Protein AF-0000000082099525 (afdb_homodimer)

Organism: Oncorhynchus tshawytscha (NCBI:txid74940)

Foldseek 3Di:
DPPPPPPPPDDDDDPDDFKDKDWQQDDDDDDDDAQAKDKGKGADPDPVWDKWKWKWWADPPGDIDTADTQPGGDPPRDPQWDKDDDPPGRMIMTMRGRDDPVPDTDMIMMMITGHPVVVPPVVPD/DPPPPPPPPDDDDDPPPQKDKDWQFDPDDDDDDAQAKDKGKGADPDPVWDKWKWKWWADPPGDIDTADTQPGGDPPRDPQWDKDDDPPGRMIMTMRGRDDPVPDTDMIMMMITGRPVSVVPVPPD

Nearest PDB structures (foldseek):
  7nj4-assembly1_F  TM=8.219E-01  e=1.921E-05  Camelidae mixed library
  6tnp-assembly4_I  TM=8.232E-01  e=7.506E-05  Mus musculus
  5ius-assembly1_A  TM=8.046E-01  e=4.595E-05  Homo sapiens
  5feh-assembly2_D  TM=7.731E-01  e=1.897E-04  Homo sapiens
  5i17-assembly2_B  TM=7.556E-01  e=5.060E-04  Homo sapiens

Radius of gyration: 20.83 Å; Cα contacts (8 Å, |Δi|>4): 552; chains: 2; bounding box: 38×94×45 Å

Sequence (250 aa):
TMFLSTASFTALLLTLSGMEALVLTQEKSLSVNLGDNLKISCAVSDSSQTWTISWYRQKAGGGPSFLLADTTRAAGLPNRFTYSEPGSGYTEYLHINEITAEDEAVYVCALMQFNRLLRLENTTYTMFLSTASFTALLLTLSGMEALVLTQEKSLSVNLGDNLKISCAVSDSSQTWTISWYRQKAGGGPSFLLADTTRAAGLPNRFTYSEPGSGYTEYLHINEITAEDEAVYVCALMQFNRLLRLENTTY

Solvent-accessible surface area (backbone atoms only — not comparable to full-atom values): 13790 Å² total; per-residue (Å²): 132,84,78,76,73,76,74,73,55,57,31,51,32,34,14,66,74,24,63,44,40,41,54,46,42,69,43,62,66,45,76,39,50,59,59,37,71,44,78,46,68,34,66,50,88,67,72,87,44,48,60,32,58,36,33,32,34,28,3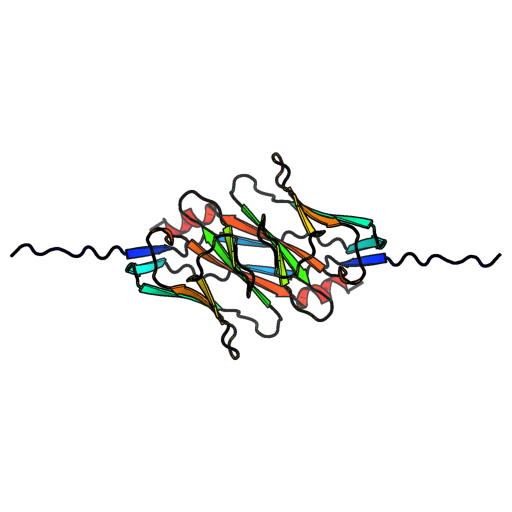8,88,97,52,46,39,39,77,44,38,38,85,92,24,56,28,82,86,61,60,84,48,55,45,70,47,64,58,89,90,51,52,40,37,34,44,35,38,47,56,34,46,75,87,66,36,24,27,55,38,34,33,37,32,27,59,39,66,75,48,54,59,65,75,58,66,113,133,82,77,76,73,76,74,72,57,58,30,52,31,35,15,72,66,27,59,44,40,40,53,47,44,67,58,55,68,43,78,39,48,59,58,36,71,45,78,45,70,35,66,52,88,66,72,89,44,49,61,32,59,36,33,32,35,26,38,88,97,52,42,39,38,75,44,38,40,84,91,25,57,30,82,84,60,59,82,49,53,47,70,48,64,56,89,89,52,50,37,37,33,43,35,38,47,55,34,46,75,86,66,37,25,28,52,38,34,34,37,33,29,58,39,65,73,53,53,59,65,73,59,65,114

Structure (mmCIF, N/CA/C/O backbone):
data_AF-0000000082099525-model_v1
#
loop_
_entity.id
_entity.type
_entity.pdbx_description
1 polymer 'Ig-like domain-containing protein'
#
loop_
_atom_site.group_PDB
_atom_site.id
_atom_site.type_symbol
_atom_site.label_atom_id
_atom_site.label_alt_id
_atom_site.label_comp_id
_atom_site.label_asym_id
_atom_site.label_entity_id
_atom_site.label_seq_id
_atom_site.pdbx_PDB_ins_code
_atom_site.Cartn_x
_atom_site.Cartn_y
_atom_site.Cartn_z
_atom_site.occupancy
_atom_site.B_iso_or_equiv
_atom_site.auth_seq_id
_atom_site.auth_comp_id
_atom_site.auth_asym_id
_atom_site.auth_atom_id
_atom_site.pdbx_PDB_model_num
ATOM 1 N N . THR A 1 1 ? 8.955 49.86 18.897 1 41.63 1 THR A N 1
ATOM 2 C CA . THR A 1 1 ? 9.136 48.446 19.209 1 41.63 1 THR A CA 1
ATOM 3 C C . THR A 1 1 ? 8.346 47.573 18.239 1 41.63 1 THR A C 1
ATOM 5 O O . THR A 1 1 ? 7.119 47.67 18.165 1 41.63 1 THR A O 1
ATOM 8 N N . MET A 1 2 ? 8.893 47.309 16.979 1 47.84 2 MET A N 1
ATOM 9 C CA . MET A 1 2 ? 8.283 46.55 15.891 1 47.84 2 MET A CA 1
ATOM 10 C C . MET A 1 2 ? 7.912 45.144 16.349 1 47.84 2 MET A C 1
ATOM 12 O O . MET A 1 2 ? 8.747 44.428 16.906 1 47.84 2 MET A O 1
ATOM 16 N N . PHE A 1 3 ? 6.786 44.819 16.89 1 48.48 3 PHE A N 1
ATOM 17 C CA . PHE A 1 3 ? 6.256 43.483 17.136 1 48.48 3 PHE A CA 1
ATOM 18 C C . PHE A 1 3 ? 6.437 42.595 15.91 1 48.48 3 PHE A C 1
ATOM 20 O O . PHE A 1 3 ? 5.799 42.815 14.878 1 48.48 3 PHE A O 1
ATOM 27 N N . LEU A 1 4 ? 7.649 42.078 15.602 1 48.76 4 LEU A N 1
ATOM 28 C CA . LEU A 1 4 ? 7.793 40.995 14.636 1 48.76 4 LEU A CA 1
ATOM 29 C C . LEU A 1 4 ? 6.817 39.863 14.938 1 48.76 4 LEU A C 1
ATOM 31 O O . LEU A 1 4 ? 6.94 39.188 15.962 1 48.76 4 LEU A O 1
ATOM 35 N N . SER A 1 5 ? 5.601 40.005 14.606 1 50.09 5 SER A N 1
ATOM 36 C CA . SER A 1 5 ? 4.653 38.896 14.592 1 50.09 5 SER A CA 1
ATOM 37 C C . SER A 1 5 ? 5.259 37.658 13.94 1 50.09 5 SER A C 1
ATOM 39 O O . SER A 1 5 ? 5.504 37.644 12.732 1 50.09 5 SER A O 1
ATOM 41 N N . THR A 1 6 ? 6.07 36.84 14.647 1 55.39 6 THR A N 1
ATOM 42 C CA . THR A 1 6 ? 6.546 35.549 14.164 1 55.39 6 THR A CA 1
ATOM 43 C C . THR A 1 6 ? 5.382 34.691 13.677 1 55.39 6 THR A C 1
ATOM 45 O O . THR A 1 6 ? 4.566 34.231 14.478 1 55.39 6 THR A O 1
ATOM 48 N N . ALA A 1 7 ? 4.78 35.048 12.525 1 57.25 7 ALA A N 1
ATOM 49 C CA . ALA A 1 7 ? 3.764 34.196 11.913 1 57.25 7 ALA A CA 1
ATOM 50 C C . ALA A 1 7 ? 4.188 32.73 11.944 1 57.25 7 ALA A C 1
ATOM 52 O O . ALA A 1 7 ? 5.211 32.361 11.364 1 57.25 7 ALA A O 1
ATOM 53 N N . SER A 1 8 ? 3.887 32.021 12.99 1 61.84 8 SER A N 1
ATOM 54 C CA . SER A 1 8 ? 4.107 30.579 13.032 1 61.84 8 SER A CA 1
ATOM 55 C C . SER A 1 8 ? 3.469 29.887 11.832 1 61.84 8 SER A C 1
ATOM 57 O O . SER A 1 8 ? 2.266 30.021 11.599 1 61.84 8 SER A O 1
ATOM 59 N N . PHE A 1 9 ? 4.217 29.664 10.772 1 65.33 9 PHE A N 1
ATOM 60 C CA . PHE A 1 9 ? 3.698 28.904 9.64 1 65.33 9 PHE A CA 1
ATOM 61 C C . PHE A 1 9 ? 3.259 27.512 10.079 1 65.33 9 PHE A C 1
ATOM 63 O O . PHE A 1 9 ? 4.021 26.79 10.725 1 65.33 9 PHE A O 1
ATOM 70 N N . THR A 1 10 ? 1.955 27.294 10.234 1 67.83 10 THR A N 1
ATOM 71 C CA . THR A 1 10 ? 1.385 25.997 10.578 1 67.83 10 THR A CA 1
ATOM 72 C C . THR A 1 10 ? 1.168 25.152 9.325 1 67.83 10 THR A C 1
ATOM 74 O O . THR A 1 10 ? 0.73 25.665 8.293 1 67.83 10 THR A O 1
ATOM 77 N N . ALA A 1 11 ? 1.859 24.077 9.201 1 67.51 11 ALA A N 1
ATOM 78 C CA . ALA A 1 11 ? 1.507 23.102 8.172 1 67.51 11 ALA A CA 1
ATOM 79 C C . ALA A 1 11 ? 0.233 22.348 8.543 1 67.51 11 ALA A C 1
ATOM 81 O O . ALA A 1 11 ? 0.073 21.912 9.685 1 67.51 11 ALA A O 1
ATOM 82 N N . LEU A 1 12 ? -0.771 22.489 7.684 1 58.8 12 LEU A N 1
ATOM 83 C CA . LEU A 1 12 ? -2.026 21.771 7.88 1 58.8 12 LEU A CA 1
ATOM 84 C C . LEU A 1 12 ? -1.934 20.354 7.325 1 58.8 12 LEU A C 1
ATOM 86 O O . LEU A 1 12 ? -1.598 20.162 6.154 1 58.8 12 LEU A O 1
ATOM 90 N N . LEU A 1 13 ? -1.722 19.425 8.074 1 56.6 13 LEU A N 1
ATOM 91 C CA . LEU A 1 13 ? -1.87 18.032 7.666 1 56.6 13 LEU A CA 1
ATOM 92 C C . LEU A 1 13 ? -3.315 17.57 7.826 1 56.6 13 LEU A C 1
ATOM 94 O O . LEU A 1 13 ? -3.897 17.702 8.905 1 56.6 13 LEU A O 1
ATOM 98 N N . LEU A 1 14 ? -4.053 17.686 6.633 1 53.9 14 LEU A N 1
ATOM 99 C CA . LEU A 1 14 ? -5.455 17.283 6.666 1 53.9 14 LEU A CA 1
ATOM 100 C C . LEU A 1 14 ? -5.588 15.769 6.539 1 53.9 14 LEU A C 1
ATOM 102 O O . LEU A 1 14 ? -4.794 15.127 5.846 1 53.9 14 LEU A O 1
ATOM 106 N N . THR A 1 15 ? -5.924 15.031 7.41 1 50.38 15 THR A N 1
ATOM 107 C CA . THR A 1 15 ? -6.32 13.648 7.167 1 50.38 15 THR A CA 1
ATOM 108 C C . THR A 1 15 ? -7.718 13.585 6.559 1 50.38 15 THR A C 1
ATOM 110 O O . THR A 1 15 ? -8.717 13.721 7.269 1 50.38 15 THR A O 1
ATOM 113 N N . LEU A 1 16 ? -8.174 14.413 5.609 1 48.56 16 LEU A N 1
ATOM 114 C CA . LEU A 1 16 ? -9.545 14.361 5.113 1 48.56 16 LEU A CA 1
ATOM 115 C C . LEU A 1 16 ? -9.885 12.967 4.597 1 48.56 16 LEU A C 1
ATOM 117 O O . LEU A 1 16 ? -9 12.232 4.155 1 48.56 16 LEU A O 1
ATOM 121 N N . SER A 1 17 ? -11.114 12.605 4.758 1 54.85 17 SER A N 1
ATOM 122 C CA . SER A 1 17 ? -12.176 11.605 4.711 1 54.85 17 SER A CA 1
ATOM 123 C C . SER A 1 17 ? -12.348 11.048 3.302 1 54.85 17 SER A C 1
ATOM 125 O O . SER A 1 17 ? -13.088 10.083 3.097 1 54.85 17 SER A O 1
ATOM 127 N N . GLY A 1 18 ? -11.242 11.41 2.394 1 61.37 18 GLY A N 1
ATOM 128 C CA . GLY A 1 18 ? -11.758 10.956 1.112 1 61.37 18 GLY A CA 1
ATOM 129 C C . GLY A 1 18 ? -10.942 9.831 0.505 1 61.37 18 GLY A C 1
ATOM 130 O O . GLY A 1 18 ? -11.236 9.37 -0.599 1 61.37 18 GLY A O 1
ATOM 131 N N . MET A 1 19 ? -9.938 9.369 1.208 1 65.87 19 MET A N 1
ATOM 132 C CA . MET A 1 19 ? -9.195 8.276 0.587 1 65.87 19 MET A CA 1
ATOM 133 C C . MET A 1 19 ? -9.781 6.925 0.982 1 65.87 19 MET A C 1
ATOM 135 O O . MET A 1 19 ? -10.229 6.746 2.116 1 65.87 19 MET A O 1
ATOM 139 N N . GLU A 1 20 ? -9.965 6.135 -0.027 1 72.52 20 GLU A N 1
ATOM 140 C CA . GLU A 1 20 ? -10.431 4.765 0.168 1 72.52 20 GLU A CA 1
ATOM 141 C C . GLU A 1 20 ? -9.427 3.757 -0.384 1 72.52 20 GLU A C 1
ATOM 143 O O . GLU A 1 20 ? -8.763 4.02 -1.388 1 72.52 20 GLU A O 1
ATOM 148 N N . ALA A 1 21 ? -9.197 2.813 0.424 1 71.84 21 ALA A N 1
ATOM 149 C CA . ALA A 1 21 ? -8.402 1.68 -0.043 1 71.84 21 ALA A CA 1
ATOM 150 C C . ALA A 1 21 ? -9.293 0.495 -0.402 1 71.84 21 ALA A C 1
ATOM 152 O O . ALA A 1 21 ? -10.181 0.122 0.368 1 71.84 21 ALA A O 1
ATOM 153 N N . LEU A 1 22 ? -9.196 0.047 -1.685 1 71.03 22 LEU A N 1
ATOM 154 C CA . LEU A 1 22 ? -9.947 -1.101 -2.181 1 71.03 22 LEU A CA 1
ATOM 155 C C . LEU A 1 22 ? -9.005 -2.21 -2.638 1 71.03 22 LEU A C 1
ATOM 157 O O . LEU A 1 22 ? -7.965 -1.937 -3.243 1 71.03 22 LEU A O 1
ATOM 161 N N . VAL A 1 23 ? -9.246 -3.335 -2.091 1 65.97 23 VAL A N 1
ATOM 162 C CA . VAL A 1 23 ? -8.53 -4.485 -2.632 1 65.97 23 VAL A CA 1
ATOM 163 C C . VAL A 1 23 ? -9.212 -4.962 -3.913 1 65.97 23 VAL A C 1
ATOM 165 O O . VAL A 1 23 ? -10.43 -5.151 -3.942 1 65.97 23 VAL A O 1
ATOM 168 N N . LEU A 1 24 ? -8.434 -4.984 -5.062 1 60.72 24 LEU A N 1
ATOM 169 C CA . LEU A 1 24 ? -9.058 -5.26 -6.351 1 60.72 24 LEU A CA 1
ATOM 170 C C . LEU A 1 24 ? -8.537 -6.568 -6.937 1 60.72 24 LEU A C 1
ATOM 172 O O . LEU A 1 24 ? -9.099 -7.088 -7.904 1 60.72 24 LEU A O 1
ATOM 176 N N . THR A 1 25 ? -7.779 -7.443 -6.096 1 59.16 25 THR A N 1
ATOM 177 C CA . THR A 1 25 ? -7.268 -8.602 -6.819 1 59.16 25 THR A CA 1
ATOM 178 C C . THR A 1 25 ? -8.383 -9.61 -7.082 1 59.16 25 THR A C 1
ATOM 180 O O . THR A 1 25 ? -9.26 -9.808 -6.238 1 59.16 25 THR A O 1
ATOM 183 N N . GLN A 1 26 ? -8.7 -9.694 -8.456 1 54.44 26 GLN A N 1
ATOM 184 C CA . GLN A 1 26 ? -9.658 -10.746 -8.781 1 54.44 26 GLN A CA 1
ATOM 185 C C . GLN A 1 26 ? -9.079 -12.127 -8.485 1 54.44 26 GLN A C 1
ATOM 187 O O . GLN A 1 26 ? -7.889 -12.367 -8.704 1 54.44 26 GLN A O 1
ATOM 192 N N . GLU A 1 27 ? -9.69 -12.869 -7.514 1 55.27 27 GLU A N 1
ATOM 193 C CA . GLU A 1 27 ? -9.349 -14.16 -6.922 1 55.27 27 GLU A CA 1
ATOM 194 C C . GLU A 1 27 ? -9.002 -15.185 -7.997 1 55.27 27 GLU A C 1
ATOM 196 O O . GLU A 1 27 ? -8.543 -16.287 -7.687 1 55.27 27 GLU A O 1
ATOM 201 N N . LYS A 1 28 ? -8.36 -15.245 -9.064 1 60.54 28 LYS A N 1
ATOM 202 C CA . LYS A 1 28 ? -8.214 -16.538 -9.725 1 60.54 28 LYS A CA 1
ATOM 203 C C . LYS A 1 28 ? -6.862 -17.17 -9.406 1 60.54 28 LYS A C 1
ATOM 205 O O . LYS A 1 28 ? -5.882 -16.462 -9.164 1 60.54 28 LYS A O 1
ATOM 210 N N . SER A 1 29 ? -6.907 -18.404 -8.775 1 65.65 29 SER A N 1
ATOM 211 C CA . SER A 1 29 ? -5.689 -19.202 -8.672 1 65.65 29 SER A CA 1
ATOM 212 C C . SER A 1 29 ? -5.077 -19.456 -10.046 1 65.65 29 SER A C 1
ATOM 214 O O . SER A 1 29 ? -5.797 -19.701 -11.016 1 65.65 29 SER A O 1
ATOM 216 N N . LEU A 1 30 ? -3.76 -19.074 -10.216 1 74.4 30 LEU A N 1
ATOM 217 C CA . LEU A 1 30 ? -3.042 -19.334 -11.459 1 74.4 30 LEU A CA 1
ATOM 218 C C . LEU A 1 30 ? -1.929 -20.353 -11.241 1 74.4 30 LEU A C 1
ATOM 220 O O . LEU A 1 30 ? -1.224 -20.302 -10.23 1 74.4 30 LEU A O 1
ATOM 224 N N . SER A 1 31 ? -1.937 -21.508 -11.969 1 77.97 31 SER A N 1
ATOM 225 C CA . SER A 1 31 ? -0.827 -22.455 -12.002 1 77.97 31 SER A CA 1
ATOM 226 C C . SER A 1 31 ? 0.104 -22.174 -13.177 1 77.97 31 SER A C 1
ATOM 228 O O . SER A 1 31 ? -0.339 -22.109 -14.326 1 77.97 31 SER A O 1
ATOM 230 N N . VAL A 1 32 ? 1.295 -21.892 -12.841 1 84.21 32 VAL A N 1
ATOM 231 C CA . VAL A 1 32 ? 2.265 -21.557 -13.878 1 84.21 32 VAL A CA 1
ATOM 232 C C . VAL A 1 32 ? 3.487 -22.464 -13.755 1 84.21 32 VAL A C 1
ATOM 234 O O . VAL A 1 32 ? 3.794 -22.958 -12.667 1 84.21 32 VAL A O 1
ATOM 237 N N . ASN A 1 33 ? 4.124 -22.745 -14.868 1 89.43 33 ASN A N 1
ATOM 238 C CA . ASN A 1 33 ? 5.358 -23.522 -14.852 1 89.43 33 ASN A CA 1
ATOM 239 C C . ASN A 1 33 ? 6.55 -22.674 -14.418 1 89.43 33 ASN A C 1
ATOM 241 O O . ASN A 1 33 ? 6.614 -21.482 -14.727 1 89.43 33 ASN A O 1
ATOM 245 N N . LEU A 1 34 ? 7.453 -23.377 -13.728 1 91.38 34 LEU A N 1
ATOM 246 C CA . LEU A 1 34 ? 8.69 -22.691 -13.372 1 91.38 34 LEU A CA 1
ATOM 247 C C . LEU A 1 34 ? 9.405 -22.179 -14.618 1 91.38 34 LEU A C 1
ATOM 249 O O . LEU A 1 34 ? 9.451 -22.868 -15.64 1 91.38 34 LEU A O 1
ATOM 253 N N . GLY A 1 35 ? 9.966 -20.975 -14.515 1 93.64 35 GLY A N 1
ATOM 254 C CA . GLY A 1 35 ? 10.675 -20.382 -15.638 1 93.64 35 GLY A CA 1
ATOM 255 C C . GLY A 1 35 ? 9.784 -19.532 -16.524 1 93.64 35 GLY A C 1
ATOM 256 O O . GLY A 1 35 ? 10.276 -18.747 -17.337 1 93.64 35 GLY A O 1
ATOM 257 N N . ASP A 1 36 ? 8.468 -19.667 -16.322 1 93.89 36 ASP A N 1
ATOM 258 C CA . ASP A 1 36 ? 7.527 -18.9 -17.133 1 93.89 36 ASP A CA 1
ATOM 259 C C . ASP A 1 36 ? 7.429 -17.457 -16.643 1 93.89 36 ASP A C 1
ATOM 261 O O . ASP A 1 36 ? 7.925 -17.127 -15.564 1 93.89 36 ASP A O 1
ATOM 265 N N . ASN A 1 37 ? 6.833 -16.631 -17.518 1 93.54 37 ASN A N 1
ATOM 266 C CA . ASN A 1 37 ? 6.474 -15.264 -17.155 1 93.54 37 ASN A CA 1
ATOM 267 C C . ASN A 1 37 ? 4.992 -15.146 -16.813 1 93.54 37 ASN A C 1
ATOM 269 O O . ASN A 1 37 ? 4.148 -15.764 -17.465 1 93.54 37 ASN A O 1
ATOM 273 N N . LEU A 1 38 ? 4.716 -14.443 -15.808 1 90.3 38 LEU A N 1
ATOM 274 C CA . LEU A 1 38 ? 3.348 -14.275 -15.332 1 90.3 38 LEU A CA 1
ATOM 275 C C . LEU A 1 38 ? 2.969 -12.798 -15.275 1 90.3 38 LEU A C 1
ATOM 277 O O . LEU A 1 38 ? 3.773 -11.963 -14.854 1 90.3 38 LEU A O 1
ATOM 281 N N . LYS A 1 39 ? 1.723 -12.547 -15.707 1 89.1 39 LYS A N 1
ATOM 282 C CA . LYS A 1 39 ? 1.141 -11.21 -15.639 1 89.1 39 LYS A CA 1
ATOM 283 C C . LYS A 1 39 ? -0.165 -11.22 -14.849 1 89.1 39 LYS A C 1
ATOM 285 O O . LYS A 1 39 ? -1.093 -11.959 -15.183 1 89.1 39 LYS A O 1
ATOM 290 N N . ILE A 1 40 ? -0.165 -10.443 -13.793 1 86.8 40 ILE A N 1
ATOM 291 C CA . ILE A 1 40 ? -1.372 -10.333 -12.981 1 86.8 40 ILE A CA 1
ATOM 292 C C . ILE A 1 40 ? -1.989 -8.947 -13.16 1 86.8 40 ILE A C 1
ATOM 294 O O . ILE A 1 40 ? -1.293 -7.934 -13.065 1 86.8 40 ILE A O 1
ATOM 298 N N . SER A 1 41 ? -3.262 -8.881 -13.384 1 84.72 41 SER A N 1
ATOM 299 C CA . SER A 1 41 ? -3.902 -7.603 -13.678 1 84.72 41 SER A CA 1
ATOM 300 C C . SER A 1 41 ? -4.664 -7.075 -12.467 1 84.72 41 SER A C 1
ATOM 302 O O . SER A 1 41 ? -5.137 -7.854 -11.636 1 84.72 41 SER A O 1
ATOM 304 N N . CYS A 1 42 ? -4.691 -5.82 -12.411 1 83.87 42 CYS A N 1
ATOM 305 C CA . CYS A 1 42 ? -5.501 -5.068 -11.459 1 83.87 42 CYS A CA 1
ATOM 306 C C . CYS A 1 42 ? -6.303 -3.981 -12.166 1 83.87 42 CYS A C 1
ATOM 308 O O . CYS A 1 42 ? -5.736 -3.001 -12.651 1 83.87 42 CYS A O 1
ATOM 310 N N . ALA A 1 43 ? -7.621 -4.12 -12.22 1 79.99 43 ALA A N 1
ATOM 311 C CA . ALA A 1 43 ? -8.464 -3.19 -12.966 1 79.99 43 ALA A CA 1
ATOM 312 C C . ALA A 1 43 ? -9.121 -2.176 -12.034 1 79.99 43 ALA A C 1
ATOM 314 O O . ALA A 1 43 ? -9.592 -2.533 -10.951 1 79.99 43 ALA A O 1
ATOM 315 N N . VAL A 1 44 ? -9.036 -0.931 -12.471 1 75.79 44 VAL A N 1
ATOM 316 C CA . VAL A 1 44 ? -9.674 0.158 -11.739 1 75.79 44 VAL A CA 1
ATOM 317 C C . VAL A 1 44 ? -10.994 0.528 -12.412 1 75.79 44 VAL A C 1
ATOM 319 O O . VAL A 1 44 ? -11.05 0.703 -13.631 1 75.79 44 VAL A O 1
ATOM 322 N N . SER A 1 45 ? -12.097 0.392 -11.706 1 68.03 45 SER A N 1
ATOM 323 C CA . SER A 1 45 ? -13.42 0.592 -12.288 1 68.03 45 SER A CA 1
ATOM 324 C C . SER A 1 45 ? -13.684 2.068 -12.567 1 68.03 45 SER A C 1
ATOM 326 O O . SER A 1 45 ? -14.448 2.408 -13.473 1 68.03 45 SER A O 1
ATOM 328 N N . ASP A 1 46 ? -13.294 2.964 -11.687 1 63.26 46 ASP A N 1
ATOM 329 C CA . ASP A 1 46 ? -13.596 4.379 -11.884 1 63.26 46 ASP A CA 1
ATOM 330 C C . ASP A 1 46 ? -12.343 5.159 -12.275 1 63.26 46 ASP A C 1
ATOM 332 O O . ASP A 1 46 ? -11.408 5.279 -11.482 1 63.26 46 ASP A O 1
ATOM 336 N N . SER A 1 47 ? -12.313 5.566 -13.511 1 60.97 47 SER A N 1
ATOM 337 C CA . SER A 1 47 ? -11.163 6.224 -14.122 1 60.97 47 SER A CA 1
ATOM 338 C C . SER A 1 47 ? -11.149 7.716 -13.808 1 60.97 47 SER A C 1
ATOM 340 O O . SER A 1 47 ? -10.202 8.422 -14.163 1 60.97 47 SER A O 1
ATOM 342 N N . SER A 1 48 ? -12.173 8.137 -13.301 1 63.99 48 SER A N 1
ATOM 343 C CA . SER A 1 48 ? -12.233 9.589 -13.163 1 63.99 48 SER A CA 1
ATOM 344 C C . SER A 1 48 ? -11.361 10.071 -12.009 1 63.99 48 SER A C 1
ATOM 346 O O . SER A 1 48 ? -11.109 11.27 -11.873 1 63.99 48 SER A O 1
ATOM 348 N N . GLN A 1 49 ? -10.859 9.091 -11.305 1 69.33 49 GLN A N 1
ATOM 349 C CA . GLN A 1 49 ? -10.116 9.514 -10.123 1 69.33 49 GLN A CA 1
ATOM 350 C C . GLN A 1 49 ? -8.643 9.132 -10.233 1 69.33 49 GLN A C 1
ATOM 352 O O . GLN A 1 49 ? -8.279 8.265 -11.03 1 69.33 49 GLN A O 1
ATOM 357 N N . THR A 1 50 ? -7.829 10.012 -9.695 1 78.33 50 THR A N 1
ATOM 358 C CA . THR A 1 50 ? -6.423 9.653 -9.548 1 78.33 50 THR A CA 1
ATOM 3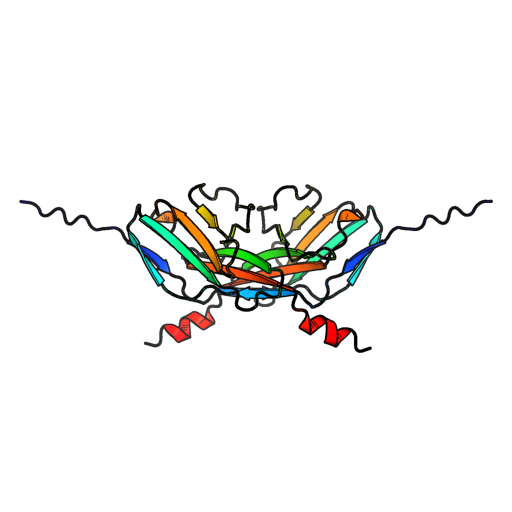59 C C . THR A 1 50 ? -6.254 8.539 -8.519 1 78.33 50 THR A C 1
ATOM 361 O O . THR A 1 50 ? -6.967 8.502 -7.514 1 78.33 50 THR A O 1
ATOM 364 N N . TRP A 1 51 ? -5.453 7.579 -8.93 1 81.17 51 TRP A N 1
ATOM 365 C CA . TRP A 1 51 ? -5.304 6.412 -8.066 1 81.17 51 TRP A CA 1
ATOM 366 C C . TRP A 1 51 ? -3.846 5.971 -7.995 1 81.17 51 TRP A C 1
ATOM 368 O O . TRP A 1 51 ? -3.027 6.375 -8.824 1 81.17 51 TRP A O 1
ATOM 378 N N . THR A 1 52 ? -3.57 5.26 -6.96 1 86.12 52 THR A N 1
ATOM 379 C CA . THR A 1 52 ? -2.316 4.533 -6.795 1 86.12 52 THR A CA 1
ATOM 380 C C . THR A 1 52 ? -2.581 3.069 -6.455 1 86.12 52 THR A C 1
ATOM 382 O O . THR A 1 52 ? -3.423 2.765 -5.607 1 86.12 52 THR A O 1
ATOM 385 N N . ILE A 1 53 ? -1.918 2.244 -7.195 1 88.93 53 ILE A N 1
ATOM 386 C CA . ILE A 1 53 ? -2.037 0.817 -6.918 1 88.93 53 ILE A CA 1
ATOM 387 C C . ILE A 1 53 ? -0.788 0.327 -6.188 1 88.93 53 ILE A C 1
ATOM 389 O O . ILE A 1 53 ? 0.333 0.686 -6.554 1 88.93 53 ILE A O 1
ATOM 393 N N . SER A 1 54 ? -0.967 -0.383 -5.133 1 91.77 54 SER A N 1
ATOM 394 C CA . SER A 1 54 ? 0.091 -1.1 -4.429 1 91.77 54 SER A CA 1
ATOM 395 C C . SER A 1 54 ? -0.141 -2.607 -4.471 1 91.77 54 SER A C 1
ATOM 397 O O . SER A 1 54 ? -1.273 -3.071 -4.317 1 91.77 54 SER A O 1
ATOM 399 N N . TRP A 1 55 ? 0.934 -3.301 -4.678 1 91.85 55 TRP A N 1
ATOM 400 C CA . TRP A 1 55 ? 0.872 -4.757 -4.75 1 91.85 55 TRP A CA 1
ATOM 401 C C . TRP A 1 55 ? 1.391 -5.389 -3.463 1 91.85 55 TRP A C 1
ATOM 403 O O . TRP A 1 55 ? 2.398 -4.944 -2.908 1 91.85 55 TRP A O 1
ATOM 413 N N . TYR A 1 56 ? 0.695 -6.439 -3.083 1 90.67 56 TYR A N 1
ATOM 414 C CA . TYR A 1 56 ? 1.037 -7.19 -1.881 1 90.67 56 TYR A CA 1
ATOM 415 C C . TYR A 1 56 ? 1.055 -8.689 -2.16 1 90.67 56 TYR A C 1
ATOM 417 O O . TYR A 1 56 ? 0.432 -9.156 -3.116 1 90.67 56 TYR A O 1
ATOM 425 N N . ARG A 1 57 ? 1.76 -9.366 -1.297 1 90.06 57 ARG A N 1
ATOM 426 C CA . ARG A 1 57 ? 1.731 -10.822 -1.386 1 90.06 57 ARG A CA 1
ATOM 427 C C . ARG A 1 57 ? 1.638 -11.454 -0 1 90.06 57 ARG A C 1
ATOM 429 O O . ARG A 1 57 ? 1.995 -10.826 0.999 1 90.06 57 ARG A O 1
ATOM 436 N N . GLN A 1 58 ? 1.137 -12.665 -0.01 1 86.63 58 GLN A N 1
ATOM 437 C CA . GLN A 1 58 ? 1.097 -13.47 1.207 1 86.63 58 GLN A CA 1
ATOM 438 C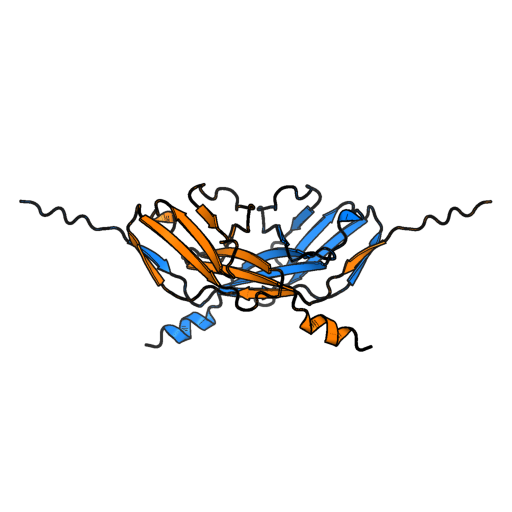 C . GLN A 1 58 ? 1.61 -14.883 0.948 1 86.63 58 GLN A C 1
ATOM 440 O O . GLN A 1 58 ? 1.02 -15.63 0.164 1 86.63 58 GLN A O 1
ATOM 445 N N . LYS A 1 59 ? 2.739 -15.113 1.5 1 87.08 59 LYS A N 1
ATOM 446 C CA . LYS A 1 59 ? 3.273 -16.471 1.435 1 87.08 59 LYS A CA 1
ATOM 447 C C . LYS A 1 59 ? 2.626 -17.367 2.487 1 87.08 59 LYS A C 1
ATOM 449 O O . LYS A 1 59 ? 2.135 -16.88 3.507 1 87.08 59 LYS A O 1
ATOM 454 N N . ALA A 1 60 ? 2.705 -18.659 2.194 1 81.62 60 ALA A N 1
ATOM 455 C CA . ALA A 1 60 ? 2.118 -19.629 3.115 1 81.62 60 ALA A CA 1
ATOM 456 C C . ALA A 1 60 ? 2.675 -19.453 4.525 1 81.62 60 ALA A C 1
ATOM 458 O O . ALA A 1 60 ? 3.891 -19.368 4.712 1 81.62 60 ALA A O 1
ATOM 459 N N . GLY A 1 61 ? 1.726 -19.325 5.453 1 77.8 61 GLY A N 1
ATOM 460 C CA . GLY A 1 61 ? 2.128 -19.241 6.848 1 77.8 61 GLY A CA 1
ATOM 461 C C . GLY A 1 61 ? 2.49 -17.833 7.281 1 77.8 61 GLY A C 1
ATOM 462 O O . GLY A 1 61 ? 2.782 -17.595 8.454 1 77.8 61 GLY A O 1
ATOM 463 N N . GLY A 1 62 ? 2.535 -16.932 6.298 1 81.51 62 GLY A N 1
ATOM 464 C CA . GLY A 1 62 ? 2.912 -15.568 6.63 1 81.51 62 GLY A CA 1
ATOM 465 C C . GLY A 1 62 ? 1.784 -14.572 6.431 1 81.51 62 GLY A C 1
ATOM 466 O O . GLY A 1 62 ? 0.705 -14.935 5.959 1 81.51 62 GLY A O 1
ATOM 467 N N . GLY A 1 63 ? 2.028 -13.357 6.905 1 83.08 63 GLY A N 1
ATOM 468 C CA . GLY A 1 63 ? 1.083 -12.277 6.667 1 83.08 63 GLY A CA 1
ATOM 469 C C . GLY A 1 63 ? 1.326 -11.548 5.36 1 83.08 63 GLY A C 1
ATOM 470 O O . GLY A 1 63 ? 2.296 -11.833 4.654 1 83.08 63 GLY A O 1
ATOM 471 N N . PRO A 1 64 ? 0.419 -10.702 5.069 1 88.01 64 PRO A N 1
ATOM 472 C CA . PRO A 1 64 ? 0.613 -9.896 3.862 1 88.01 64 PRO A CA 1
ATOM 473 C C . PRO A 1 64 ? 1.852 -9.007 3.938 1 88.01 64 PRO A C 1
ATOM 475 O O . PRO A 1 64 ? 2.193 -8.507 5.013 1 88.01 64 PRO A O 1
ATOM 478 N N . SER A 1 65 ? 2.528 -8.856 2.81 1 91.64 65 SER A N 1
ATOM 479 C CA . SER A 1 65 ? 3.694 -7.982 2.727 1 91.64 65 SER A CA 1
ATO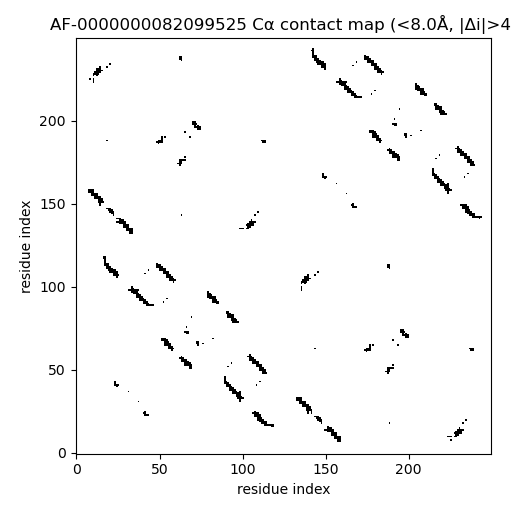M 480 C C . SER A 1 65 ? 3.644 -7.112 1.475 1 91.64 65 SER A C 1
ATOM 482 O O . SER A 1 65 ? 3.152 -7.545 0.431 1 91.64 65 SER A O 1
ATOM 484 N N . PHE A 1 66 ? 4.174 -5.923 1.644 1 92.69 66 PHE A N 1
ATOM 485 C CA . PHE A 1 66 ? 4.272 -4.99 0.529 1 92.69 66 PHE A CA 1
ATOM 486 C C . PHE A 1 66 ? 5.278 -5.484 -0.504 1 92.69 66 PHE A C 1
ATOM 488 O O . PHE A 1 66 ? 6.354 -5.968 -0.148 1 92.69 66 PHE A O 1
ATOM 495 N N . LEU A 1 67 ? 4.923 -5.361 -1.782 1 94.61 67 LEU A N 1
ATOM 496 C CA . LEU A 1 67 ? 5.8 -5.766 -2.875 1 94.61 67 LEU A CA 1
ATOM 497 C C . LEU A 1 67 ? 6.285 -4.552 -3.661 1 94.61 67 LEU A C 1
ATOM 499 O O . LEU A 1 67 ? 7.483 -4.262 -3.686 1 94.61 67 LEU A O 1
ATOM 503 N N . LEU A 1 68 ? 5.424 -3.831 -4.267 1 95.23 68 LEU A N 1
ATOM 504 C CA . LEU A 1 68 ? 5.825 -2.651 -5.026 1 95.23 68 LEU A CA 1
ATOM 505 C C . LEU A 1 68 ? 4.628 -1.744 -5.292 1 95.23 68 LEU A C 1
ATOM 507 O O . LEU A 1 68 ? 3.482 -2.198 -5.266 1 95.23 68 LEU A O 1
ATOM 511 N N . ALA A 1 69 ? 4.853 -0.483 -5.393 1 92.45 69 ALA A N 1
ATOM 512 C CA . ALA A 1 69 ? 3.963 0.581 -5.851 1 92.45 69 ALA A CA 1
ATOM 513 C C . ALA A 1 69 ? 4.685 1.528 -6.804 1 92.45 69 ALA A C 1
ATOM 515 O O . ALA A 1 69 ? 5.605 2.244 -6.399 1 92.45 69 ALA A O 1
ATOM 516 N N . ASP A 1 70 ? 4.255 1.472 -8.097 1 87.54 70 ASP A N 1
ATOM 517 C CA . ASP A 1 70 ? 4.964 2.234 -9.121 1 87.54 70 ASP A CA 1
ATOM 518 C C . ASP A 1 70 ? 6.459 1.922 -9.101 1 87.54 70 ASP A C 1
ATOM 520 O O . ASP A 1 70 ? 6.859 0.766 -9.255 1 87.54 70 ASP A O 1
ATOM 524 N N . THR A 1 71 ? 7.306 2.927 -8.866 1 86.99 71 THR A N 1
ATOM 525 C CA . THR A 1 71 ? 8.749 2.722 -8.924 1 86.99 71 THR A CA 1
ATOM 526 C C . THR A 1 71 ? 9.296 2.341 -7.551 1 86.99 71 THR A C 1
ATOM 528 O O . THR A 1 71 ? 10.489 2.06 -7.409 1 86.99 71 THR A O 1
ATOM 531 N N . THR A 1 72 ? 8.504 2.281 -6.592 1 93.11 72 THR A N 1
ATOM 532 C CA . THR A 1 72 ? 8.941 1.887 -5.257 1 93.11 72 THR A CA 1
ATOM 533 C C . THR A 1 72 ? 8.849 0.373 -5.082 1 93.11 72 THR A C 1
ATOM 535 O O . THR A 1 72 ? 7.779 -0.213 -5.257 1 93.11 72 THR A O 1
ATOM 538 N N . ARG A 1 73 ? 9.989 -0.212 -4.622 1 94.76 73 ARG A N 1
ATOM 539 C CA . ARG A 1 73 ? 10.049 -1.664 -4.49 1 94.76 73 ARG A CA 1
ATOM 540 C C . ARG A 1 73 ? 10.478 -2.069 -3.084 1 94.76 73 ARG A C 1
ATOM 542 O O . ARG A 1 73 ? 11.318 -1.407 -2.47 1 94.76 73 ARG A O 1
ATOM 549 N N . ALA A 1 74 ? 9.855 -3.173 -2.631 1 94.64 74 ALA A N 1
ATOM 550 C CA . ALA A 1 74 ? 10.287 -3.719 -1.348 1 94.64 74 ALA A CA 1
ATOM 551 C C . ALA A 1 74 ? 11.768 -4.084 -1.377 1 94.64 74 ALA A C 1
ATOM 553 O O . ALA A 1 74 ? 12.294 -4.484 -2.419 1 94.64 74 ALA A O 1
ATOM 554 N N . ALA A 1 75 ? 12.381 -3.943 -0.22 1 89.3 75 ALA A N 1
ATOM 555 C CA . ALA A 1 75 ? 13.789 -4.316 -0.119 1 89.3 75 ALA A CA 1
ATOM 556 C C . ALA A 1 75 ? 13.995 -5.784 -0.479 1 89.3 75 ALA A C 1
ATOM 558 O O . ALA A 1 75 ? 13.269 -6.656 0.004 1 89.3 75 ALA A O 1
ATOM 559 N N . GLY A 1 76 ? 14.947 -6.02 -1.42 1 92.07 76 GLY A N 1
ATOM 560 C CA . GLY A 1 76 ? 15.313 -7.387 -1.754 1 92.07 76 GLY A CA 1
ATOM 561 C C . GLY A 1 76 ? 14.43 -7.995 -2.828 1 92.07 76 GLY A C 1
ATOM 562 O O . GLY A 1 76 ? 14.628 -9.146 -3.223 1 92.07 76 GLY A O 1
ATOM 563 N N . LEU A 1 77 ? 13.345 -7.299 -3.246 1 95.5 77 LEU A N 1
ATOM 564 C CA . LEU A 1 77 ? 12.513 -7.819 -4.326 1 95.5 77 LEU A CA 1
ATOM 565 C C . LEU A 1 77 ? 13.33 -8.008 -5.599 1 95.5 77 LEU A C 1
ATOM 567 O O . LEU A 1 77 ? 13.921 -7.054 -6.11 1 95.5 77 LEU A O 1
ATOM 571 N N . PRO A 1 78 ? 13.368 -9.187 -6.073 1 96.89 78 PRO A N 1
ATOM 572 C CA . PRO A 1 78 ? 14.154 -9.421 -7.287 1 96.89 78 PRO A CA 1
ATOM 573 C C . PRO A 1 78 ? 13.739 -8.513 -8.442 1 96.89 78 PRO A C 1
ATOM 575 O O . PRO A 1 78 ? 12.571 -8.129 -8.542 1 96.89 78 PRO A O 1
ATOM 578 N N . ASN A 1 79 ? 14.659 -8.207 -9.422 1 96.69 79 ASN A N 1
ATOM 579 C CA . ASN A 1 79 ? 14.425 -7.297 -10.539 1 96.69 79 ASN A CA 1
ATOM 580 C C . ASN A 1 79 ? 13.42 -7.875 -11.531 1 96.69 79 ASN A C 1
ATOM 582 O O . ASN A 1 79 ? 12.866 -7.145 -12.356 1 96.69 79 ASN A O 1
ATOM 586 N N . ARG A 1 80 ? 13.169 -9.146 -11.441 1 97.07 80 ARG A N 1
ATOM 587 C CA . ARG A 1 80 ? 12.244 -9.783 -12.373 1 97.07 80 ARG A CA 1
ATO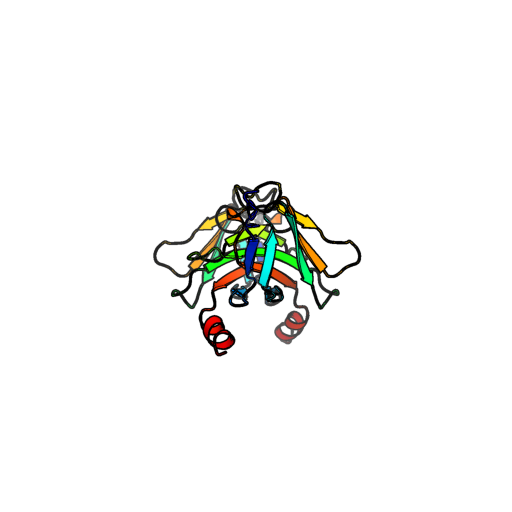M 588 C C . ARG A 1 80 ? 10.803 -9.389 -12.069 1 97.07 80 ARG A C 1
ATOM 590 O O . ARG A 1 80 ? 9.901 -9.65 -12.868 1 97.07 80 ARG A O 1
ATOM 597 N N . PHE A 1 81 ? 10.662 -8.821 -10.864 1 96.66 81 PHE A N 1
ATOM 598 C CA . PHE A 1 81 ? 9.364 -8.23 -10.56 1 96.66 81 PHE A CA 1
ATOM 599 C C . PHE A 1 81 ? 9.279 -6.805 -11.093 1 96.66 81 PHE A C 1
ATOM 601 O O . PHE A 1 81 ? 10.109 -5.959 -10.752 1 96.66 81 PHE A O 1
ATOM 608 N N . THR A 1 82 ? 8.284 -6.56 -11.976 1 95.51 82 THR A N 1
ATOM 609 C CA . THR A 1 82 ? 8.062 -5.231 -12.533 1 95.51 82 THR A CA 1
ATOM 610 C C . THR A 1 82 ? 6.569 -4.928 -12.631 1 95.51 82 THR A C 1
ATOM 612 O O . THR A 1 82 ? 5.736 -5.798 -12.372 1 95.51 82 THR A O 1
ATOM 615 N N . TYR A 1 83 ? 6.256 -3.661 -12.778 1 92.91 83 TYR A N 1
ATOM 616 C CA . TYR A 1 83 ? 4.868 -3.277 -13.005 1 92.91 83 TYR A CA 1
ATOM 617 C C . TYR A 1 83 ? 4.721 -2.511 -14.315 1 92.91 83 TYR A C 1
ATOM 619 O O . TYR A 1 83 ? 5.698 -1.972 -14.839 1 92.91 83 TYR A O 1
ATOM 627 N N . SER A 1 84 ? 3.572 -2.584 -14.874 1 90.94 84 SER A N 1
ATOM 628 C CA . SER A 1 84 ? 3.263 -1.762 -16.04 1 90.94 84 SER A CA 1
ATOM 629 C C . SER A 1 84 ? 1.848 -1.199 -15.96 1 90.94 84 SER A C 1
ATOM 631 O O . SER A 1 84 ? 0.96 -1.819 -15.372 1 90.94 84 SER A O 1
ATOM 633 N N . GLU A 1 85 ? 1.754 0.033 -16.338 1 83.5 85 GLU A N 1
ATOM 634 C CA . GLU A 1 85 ? 0.467 0.71 -16.469 1 83.5 85 GLU A CA 1
ATOM 635 C C . GLU A 1 85 ? 0.231 1.175 -17.903 1 83.5 85 GLU A C 1
ATOM 637 O O . GLU A 1 85 ? 0.875 2.117 -18.369 1 83.5 85 GLU A O 1
ATOM 642 N N . PRO A 1 86 ? -0.478 0.408 -18.664 1 71.45 86 PRO A N 1
ATOM 643 C CA . PRO A 1 86 ? -0.724 0.873 -20.031 1 71.45 86 PRO A CA 1
ATOM 644 C C . PRO A 1 86 ? -1.453 2.213 -20.076 1 71.45 86 PRO A C 1
ATOM 646 O O . PRO A 1 86 ? -2.206 2.542 -19.155 1 71.45 86 PRO A O 1
ATOM 649 N N . GLY A 1 87 ? -0.886 3.336 -20.638 1 62.82 87 GLY A N 1
ATOM 650 C CA . GLY A 1 87 ? -1.348 4.709 -20.761 1 62.82 87 GLY A CA 1
ATOM 651 C C . GLY A 1 87 ? -2.854 4.821 -20.91 1 62.82 87 GLY A C 1
ATOM 652 O O . GLY A 1 87 ? -3.46 5.783 -20.436 1 62.82 87 GLY A O 1
ATOM 653 N N . SER A 1 88 ? -3.539 4.087 -21.581 1 57.76 88 SER A N 1
ATOM 654 C CA . SER A 1 88 ? -4.946 4.273 -21.921 1 57.76 88 SER A CA 1
ATOM 655 C C . SER A 1 88 ? -5.84 3.347 -21.104 1 57.76 88 SER A C 1
ATOM 657 O O . SER A 1 88 ? -7.059 3.522 -21.071 1 57.76 88 SER A O 1
ATOM 659 N N . GLY A 1 89 ? -5.292 2.722 -20.148 1 62.66 89 GLY A N 1
ATOM 660 C CA . GLY A 1 89 ? -6.155 1.751 -19.493 1 62.66 89 GLY A CA 1
ATOM 661 C C . GLY A 1 89 ? -6.176 1.896 -17.983 1 62.66 89 GLY A C 1
ATOM 662 O O . GLY A 1 89 ? -5.388 2.654 -17.415 1 62.66 89 GLY A O 1
ATOM 663 N N . TYR A 1 90 ? -7.346 1.482 -17.399 1 75.35 90 TYR A N 1
ATOM 664 C CA . TYR A 1 90 ? -7.6 1.485 -15.963 1 75.35 90 TYR A CA 1
ATOM 665 C C . TYR A 1 90 ? -7.155 0.173 -15.328 1 75.35 90 TYR A C 1
ATOM 667 O O . TYR A 1 90 ? -7.854 -0.379 -14.474 1 75.35 90 TYR A O 1
ATOM 675 N N . THR A 1 91 ? -6.085 -0.378 -16.075 1 81.75 91 THR A N 1
ATOM 676 C CA . THR A 1 91 ? -5.574 -1.639 -15.549 1 81.75 91 THR A CA 1
ATOM 677 C C . THR A 1 91 ? -4.069 -1.557 -15.312 1 81.75 91 THR A C 1
ATOM 679 O O . THR A 1 91 ? -3.335 -1.002 -16.133 1 81.75 91 THR A O 1
ATOM 682 N N . GLU A 1 92 ? -3.605 -1.918 -14.215 1 86.7 92 GLU A N 1
ATOM 683 C CA . GLU A 1 92 ? -2.183 -2.089 -13.928 1 86.7 92 GLU A CA 1
ATOM 684 C C . GLU A 1 92 ? -1.811 -3.567 -13.843 1 86.7 92 GLU A C 1
ATOM 686 O O . GLU A 1 92 ? -2.635 -4.398 -13.455 1 86.7 92 GLU A O 1
ATOM 691 N N . TYR A 1 93 ? -0.566 -3.854 -14.257 1 89.24 93 TYR A N 1
ATOM 692 C CA . TYR A 1 93 ? -0.125 -5.245 -14.256 1 89.24 93 TYR A CA 1
ATOM 693 C C . TYR A 1 93 ? 1.092 -5.43 -13.358 1 89.24 93 TYR A C 1
ATOM 695 O O . TYR A 1 93 ? 1.995 -4.591 -13.345 1 89.24 93 TYR A O 1
ATOM 703 N N . LEU A 1 94 ? 1.096 -6.496 -12.686 1 92.46 94 LEU A N 1
ATOM 704 C CA . LEU A 1 94 ? 2.293 -7.023 -12.04 1 92.46 94 LEU A CA 1
ATOM 705 C C . LEU A 1 94 ? 2.934 -8.116 -12.89 1 92.46 94 LEU A C 1
ATOM 707 O O . LEU A 1 94 ? 2.271 -9.086 -13.262 1 92.46 94 LEU A O 1
ATOM 711 N N . HIS A 1 95 ? 4.225 -7.899 -13.246 1 94.04 95 HIS A N 1
ATOM 712 C CA . HIS A 1 95 ? 4.983 -8.888 -14.004 1 94.04 95 HIS A CA 1
ATOM 713 C C . HIS A 1 95 ? 5.939 -9.66 -13.102 1 94.04 95 HIS A C 1
ATOM 715 O O . HIS A 1 95 ? 6.708 -9.06 -12.347 1 94.04 95 HIS A O 1
ATOM 721 N N . ILE A 1 96 ? 5.839 -10.933 -13.142 1 94.23 96 ILE A N 1
ATOM 722 C CA . ILE A 1 96 ? 6.824 -11.823 -12.538 1 94.23 96 ILE A CA 1
ATOM 723 C C . ILE A 1 96 ? 7.497 -12.661 -13.622 1 94.23 96 ILE A C 1
ATOM 725 O O . ILE A 1 96 ? 6.911 -13.622 -14.126 1 94.23 96 ILE A O 1
ATOM 729 N N . ASN A 1 97 ? 8.7 -12.257 -13.915 1 96.6 97 ASN A N 1
ATOM 730 C CA . ASN A 1 97 ? 9.413 -12.94 -14.989 1 96.6 97 ASN A CA 1
ATOM 731 C C . ASN A 1 97 ? 10.264 -14.089 -14.456 1 96.6 97 ASN A C 1
ATOM 733 O O . ASN A 1 97 ? 10.851 -13.984 -13.378 1 96.6 97 ASN A O 1
ATOM 737 N N . GLU A 1 98 ? 10.35 -15.251 -15.187 1 95.71 98 GLU A N 1
ATOM 738 C CA . GLU A 1 98 ? 11.137 -16.417 -14.798 1 95.71 98 GLU A CA 1
ATOM 739 C C . GLU A 1 98 ? 10.755 -16.901 -13.402 1 95.71 98 GLU A C 1
ATOM 741 O O . GLU A 1 98 ? 11.615 -17.039 -12.53 1 95.71 98 GLU A O 1
ATOM 746 N N . ILE A 1 99 ? 9.544 -17.296 -13.312 1 93.03 99 ILE A N 1
ATOM 747 C CA . ILE A 1 99 ? 8.941 -17.675 -12.038 1 93.03 99 ILE A CA 1
ATOM 748 C C . ILE A 1 99 ? 9.745 -18.808 -11.404 1 93.03 99 ILE A C 1
ATOM 750 O O . ILE A 1 99 ? 10.171 -19.737 -12.094 1 93.03 99 ILE A O 1
ATOM 754 N N . THR A 1 100 ? 9.93 -18.707 -10.062 1 93.39 100 THR A N 1
ATOM 755 C CA . THR A 1 100 ? 10.559 -19.759 -9.27 1 93.39 100 THR A CA 1
ATOM 756 C C . THR A 1 100 ? 9.604 -20.272 -8.196 1 93.39 100 THR A C 1
ATOM 758 O O . THR A 1 100 ? 8.535 -19.695 -7.982 1 93.39 100 THR A O 1
ATOM 761 N N . ALA A 1 101 ? 9.983 -21.328 -7.51 1 90.42 101 ALA A N 1
ATOM 762 C CA . ALA A 1 101 ? 9.161 -21.896 -6.444 1 90.42 101 ALA A CA 1
ATOM 763 C C . ALA A 1 101 ? 8.972 -20.896 -5.306 1 90.42 101 ALA A C 1
ATOM 765 O O . ALA A 1 101 ? 7.944 -20.909 -4.625 1 90.42 101 ALA A O 1
ATOM 766 N N . GLU A 1 102 ? 9.962 -20.016 -5.149 1 91.48 102 GLU A N 1
ATOM 767 C CA . GLU A 1 102 ? 9.93 -19.044 -4.06 1 91.48 102 GLU A CA 1
ATOM 768 C C . GLU A 1 102 ? 8.859 -17.984 -4.297 1 91.48 102 GLU A C 1
ATOM 770 O O . GLU A 1 102 ? 8.496 -17.245 -3.38 1 91.48 102 GLU A O 1
ATOM 775 N N . ASP A 1 103 ? 8.307 -17.958 -5.555 1 92.24 103 ASP A N 1
ATOM 776 C CA . ASP A 1 103 ? 7.348 -16.916 -5.907 1 92.24 103 ASP A CA 1
ATOM 777 C C . ASP A 1 103 ? 5.92 -17.353 -5.587 1 92.24 103 ASP A C 1
ATOM 779 O O . ASP A 1 103 ? 4.971 -16.596 -5.802 1 92.24 103 ASP A O 1
ATOM 783 N N . GLU A 1 104 ? 5.777 -18.614 -5.102 1 88.09 104 GLU A N 1
ATOM 784 C CA . GLU A 1 104 ? 4.447 -19.077 -4.717 1 88.09 104 GLU A CA 1
ATOM 785 C C . GLU A 1 104 ? 3.873 -18.228 -3.586 1 88.09 104 GLU A C 1
ATOM 787 O O . GLU A 1 104 ? 4.481 -18.112 -2.52 1 88.09 104 GLU A O 1
ATOM 792 N N . ALA A 1 105 ? 2.735 -17.603 -3.824 1 87.7 105 ALA A N 1
ATOM 793 C CA . ALA A 1 105 ? 2.055 -16.724 -2.876 1 87.7 105 ALA A CA 1
ATOM 794 C C . ALA A 1 105 ? 0.688 -16.3 -3.405 1 87.7 105 ALA A C 1
ATOM 796 O O . ALA A 1 105 ? 0.333 -16.608 -4.545 1 87.7 105 ALA A O 1
ATOM 797 N N . VAL A 1 106 ? -0.07 -15.716 -2.544 1 85.35 106 VAL A N 1
ATOM 798 C CA . VAL A 1 106 ? -1.257 -14.974 -2.957 1 85.35 106 VAL A CA 1
ATOM 799 C C . VAL A 1 106 ? -0.888 -13.518 -3.229 1 85.35 106 VAL A C 1
ATOM 801 O O . VAL A 1 106 ? -0.315 -12.845 -2.369 1 85.35 106 VAL A O 1
ATOM 804 N N . TYR A 1 107 ? -1.178 -13.074 -4.452 1 87.37 107 TYR A N 1
ATOM 805 C CA . TYR A 1 107 ? -0.892 -11.697 -4.836 1 87.37 107 TYR A CA 1
ATOM 806 C C . TYR A 1 107 ? -2.174 -10.88 -4.936 1 87.37 107 TYR A C 1
ATOM 808 O O . TYR A 1 107 ? -3.183 -11.358 -5.461 1 87.37 107 TYR A O 1
ATOM 816 N N . VAL A 1 108 ? -2.094 -9.647 -4.401 1 85.58 108 VAL A N 1
ATOM 817 C CA . VAL A 1 108 ? -3.264 -8.776 -4.447 1 85.58 108 VAL A CA 1
ATOM 818 C C . VAL A 1 108 ? -2.825 -7.333 -4.686 1 85.58 108 VAL A C 1
ATOM 820 O O . VAL A 1 108 ? -1.684 -6.969 -4.395 1 85.58 108 VAL A O 1
ATOM 823 N N . CYS A 1 109 ? -3.691 -6.605 -5.309 1 87.73 109 CYS A N 1
ATOM 824 C CA . CYS A 1 109 ? -3.433 -5.177 -5.451 1 87.73 109 CYS A CA 1
ATOM 825 C C . CYS A 1 109 ? -4.422 -4.36 -4.628 1 87.73 109 CYS A C 1
ATOM 827 O O . CYS A 1 109 ? -5.559 -4.785 -4.416 1 87.73 109 CYS A O 1
ATOM 829 N N . ALA A 1 110 ? -3.977 -3.365 -4.074 1 85.56 110 ALA A N 1
ATOM 830 C CA . ALA A 1 110 ? -4.794 -2.392 -3.353 1 85.56 110 ALA A CA 1
ATOM 831 C C . ALA A 1 110 ? -4.807 -1.046 -4.073 1 85.56 110 ALA A C 1
ATOM 833 O O . ALA A 1 110 ? -3.756 -0.532 -4.46 1 85.56 110 ALA A O 1
ATOM 834 N N . LEU A 1 111 ? -6.007 -0.566 -4.198 1 84.85 111 LEU A N 1
ATOM 835 C CA . LEU A 1 111 ? -6.215 0.71 -4.875 1 84.85 111 LEU A CA 1
ATOM 836 C C . LEU A 1 111 ? -6.466 1.825 -3.866 1 84.85 111 LEU A C 1
ATOM 838 O O . LEU A 1 111 ? -7.36 1.716 -3.023 1 84.85 111 LEU A O 1
ATOM 842 N N . MET A 1 112 ? -5.595 2.75 -3.918 1 85.39 112 MET A N 1
ATOM 843 C CA . MET A 1 112 ? -5.818 3.974 -3.155 1 85.39 112 MET A CA 1
ATOM 844 C C . MET A 1 112 ? -6.328 5.093 -4.057 1 85.39 112 MET A C 1
ATOM 846 O O . MET A 1 112 ? -5.704 5.411 -5.071 1 85.39 112 MET A O 1
ATOM 850 N N . GLN A 1 113 ? -7.517 5.554 -3.725 1 80.69 113 GLN A N 1
ATOM 851 C CA . GLN A 1 113 ? -8.094 6.599 -4.564 1 80.69 113 GLN A CA 1
ATOM 852 C C . GLN A 1 113 ? -8.788 7.663 -3.718 1 80.69 113 GLN A C 1
ATOM 854 O O . GLN A 1 113 ? -9.084 7.434 -2.544 1 80.69 113 GLN A O 1
ATOM 859 N N . PHE A 1 114 ? -8.856 8.89 -4.397 1 71.28 114 PHE A N 1
ATOM 860 C CA . PHE A 1 114 ? -9.631 9.959 -3.778 1 71.28 114 PHE A CA 1
ATOM 861 C C . PHE A 1 114 ? -11.122 9.758 -4.022 1 71.28 114 PHE A C 1
ATOM 863 O O . PHE A 1 114 ? -11.544 9.513 -5.154 1 71.28 114 PHE A O 1
ATOM 870 N N . ASN A 1 115 ? -11.845 9.426 -2.907 1 61.95 115 ASN A N 1
ATOM 871 C CA . ASN A 1 115 ? -13.292 9.422 -3.094 1 61.95 115 ASN A CA 1
ATOM 872 C C . ASN A 1 115 ? -13.876 10.827 -2.982 1 61.95 115 ASN A C 1
ATOM 874 O O . ASN A 1 115 ? -13.861 11.426 -1.905 1 61.95 115 ASN A O 1
ATOM 878 N N . ARG A 1 116 ? -14.134 11.464 -4.122 1 54.66 116 ARG A N 1
ATOM 879 C CA . ARG A 1 116 ? -14.754 12.785 -4.166 1 54.66 116 ARG A CA 1
ATOM 880 C C . ARG A 1 116 ? -16.076 12.795 -3.405 1 54.66 116 ARG A C 1
ATOM 882 O O . ARG A 1 116 ? -16.461 13.816 -2.832 1 54.66 116 ARG A O 1
ATOM 889 N N . LEU A 1 117 ? -16.783 11.733 -3.54 1 49.44 117 LEU A N 1
ATOM 890 C CA . LEU A 1 117 ? -18.122 11.778 -2.964 1 49.44 117 LEU A CA 1
ATOM 891 C C . LEU A 1 117 ? -18.059 12.025 -1.46 1 49.44 117 LEU A C 1
ATOM 893 O O . LEU A 1 117 ? -19.007 12.552 -0.873 1 49.44 117 LEU A O 1
ATOM 897 N N . LEU A 1 118 ? -17.06 11.729 -0.866 1 45.08 118 LEU A N 1
ATOM 898 C CA . LEU A 1 118 ? -17.076 11.969 0.573 1 45.08 118 LEU A CA 1
ATOM 899 C C . LEU A 1 118 ? -16.789 13.434 0.883 1 45.08 118 LEU A C 1
ATOM 901 O O . LEU A 1 118 ? -17.039 13.898 1.998 1 45.08 118 LEU A O 1
ATOM 905 N N . ARG A 1 119 ? -16.176 14.253 -0.028 1 43.73 119 ARG A N 1
ATOM 906 C CA . ARG A 1 119 ? -16.066 15.69 0.201 1 43.73 119 ARG A CA 1
ATOM 907 C C . ARG A 1 119 ? -17.425 16.297 0.533 1 43.73 119 ARG A C 1
ATOM 909 O O . ARG A 1 119 ? -17.524 17.177 1.391 1 43.73 119 ARG A O 1
ATOM 916 N N . LEU A 1 120 ? -18.425 15.926 -0.277 1 38.89 120 LEU A N 1
ATOM 917 C CA . LEU A 1 120 ? -19.68 16.653 -0.122 1 38.89 120 LEU A CA 1
ATOM 918 C C . LEU A 1 120 ? -20.279 16.414 1.26 1 38.89 120 LEU A C 1
ATOM 920 O O . LEU A 1 120 ? -21.002 17.266 1.784 1 38.89 120 LEU A O 1
ATOM 924 N N . GLU A 1 121 ? -20.114 15.357 1.715 1 37.06 121 GLU A N 1
ATOM 925 C CA . GLU A 1 121 ? -20.897 15.229 2.941 1 37.06 121 GLU A CA 1
ATOM 926 C C . GLU A 1 121 ? -20.307 16.076 4.064 1 37.06 121 GLU A C 1
ATOM 928 O O . GLU A 1 121 ? -21.03 16.523 4.957 1 37.06 121 GLU A O 1
ATOM 933 N N . ASN A 1 122 ? -19.056 16.221 4.19 1 36.78 122 ASN A N 1
ATOM 934 C CA . ASN A 1 122 ? -18.646 16.955 5.382 1 36.78 122 ASN A CA 1
ATOM 935 C C . ASN A 1 122 ? -18.583 18.457 5.122 1 36.78 122 ASN A C 1
ATOM 937 O O . ASN A 1 122 ? -18.114 19.219 5.969 1 36.78 122 ASN A O 1
ATOM 941 N N . THR A 1 123 ? -18.721 18.872 3.873 1 34.39 123 THR A N 1
ATOM 942 C CA . THR A 1 123 ? -18.875 20.309 3.682 1 34.39 123 THR A CA 1
ATOM 943 C C . THR A 1 123 ? -20.289 20.755 4.044 1 34.39 123 THR A C 1
ATOM 945 O O . THR A 1 123 ? -20.633 21.929 3.895 1 34.39 123 THR A O 1
ATOM 948 N N . THR A 1 124 ? -21.248 19.853 4.212 1 31.75 124 THR A N 1
ATOM 949 C CA . THR A 1 124 ? -22.542 20.46 4.505 1 31.75 124 THR A CA 1
ATOM 950 C C . THR A 1 124 ? -22.579 20.991 5.935 1 31.75 124 THR A C 1
ATOM 952 O O . THR A 1 124 ? -23.617 21.468 6.399 1 31.75 124 THR A O 1
ATOM 955 N N . TYR A 1 125 ? -21.593 21.62 6.504 1 27.52 125 TYR A N 1
ATOM 956 C CA . TYR A 1 125 ? -22.12 22.533 7.512 1 27.52 125 TYR A CA 1
ATOM 957 C C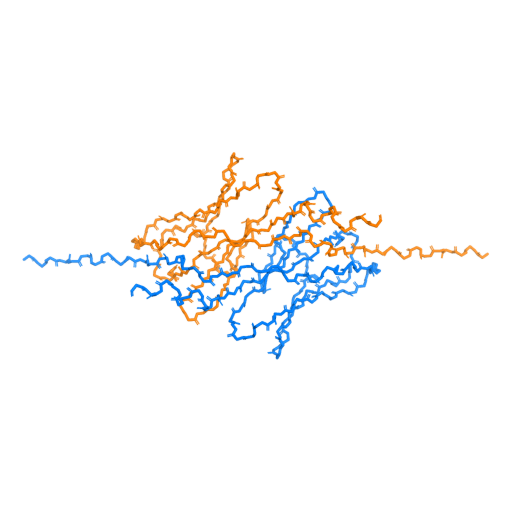 . TYR A 1 125 ? -22.728 23.77 6.862 1 27.52 125 TYR A C 1
ATOM 959 O O . TYR A 1 125 ? -22.264 24.218 5.811 1 27.52 125 TYR A O 1
ATOM 967 N N . THR B 1 1 ? 13.678 -47.255 -22.64 1 39.42 1 THR B N 1
ATOM 968 C CA . THR B 1 1 ? 13.414 -45.845 -22.9 1 39.42 1 THR B CA 1
ATOM 969 C C . THR B 1 1 ? 12.727 -45.193 -21.704 1 39.42 1 THR B C 1
ATOM 971 O O . THR B 1 1 ? 11.607 -45.565 -21.346 1 39.42 1 THR B O 1
ATOM 974 N N . MET B 1 2 ? 13.508 -44.859 -20.606 1 48.42 2 MET B N 1
ATOM 975 C CA . MET B 1 2 ? 13.047 -44.266 -19.354 1 48.42 2 MET B CA 1
ATOM 976 C C . MET B 1 2 ? 12.306 -42.958 -19.611 1 48.42 2 MET B C 1
ATOM 978 O O . MET B 1 2 ? 12.813 -42.08 -20.311 1 48.42 2 MET B O 1
ATOM 982 N N . PHE B 1 3 ? 11.027 -42.868 -19.853 1 48.79 3 PHE B N 1
ATOM 983 C CA . PHE B 1 3 ? 10.204 -41.664 -19.867 1 48.79 3 PHE B CA 1
ATOM 984 C C . PHE B 1 3 ? 10.527 -40.773 -18.673 1 48.79 3 PHE B C 1
ATOM 986 O O . PHE B 1 3 ? 10.25 -41.136 -17.528 1 48.79 3 PHE B O 1
ATOM 993 N N . LEU B 1 4 ? 11.663 -40.029 -18.649 1 48.8 4 LEU B N 1
ATOM 994 C CA . LEU B 1 4 ? 11.838 -38.951 -17.681 1 48.8 4 LEU B CA 1
ATOM 995 C C . LEU B 1 4 ? 10.613 -38.043 -17.652 1 48.8 4 LEU B C 1
ATOM 997 O O . LEU B 1 4 ? 10.316 -37.362 -18.636 1 48.8 4 LEU B O 1
ATOM 1001 N N . SER B 1 5 ? 9.59 -38.447 -17.007 1 50.14 5 SER B N 1
ATOM 1002 C CA . SER B 1 5 ? 8.475 -37.564 -16.683 1 50.14 5 SER B CA 1
ATOM 1003 C C . SER B 1 5 ? 8.968 -36.216 -16.169 1 50.14 5 SER B C 1
ATOM 1005 O O . SER B 1 5 ? 9.557 -36.134 -15.089 1 50.14 5 SER B O 1
ATOM 1007 N N . THR B 1 6 ? 9.385 -35.276 -17.046 1 54.93 6 THR B N 1
ATOM 1008 C CA . THR B 1 6 ? 9.703 -33.906 -16.661 1 54.93 6 THR B CA 1
ATOM 1009 C C . THR B 1 6 ? 8.574 -33.3 -15.833 1 54.93 6 THR B C 1
ATOM 1011 O O . THR B 1 6 ? 7.491 -33.027 -16.356 1 54.93 6 THR B O 1
ATOM 1014 N N . ALA B 1 7 ? 8.413 -33.772 -14.586 1 56.69 7 ALA B N 1
ATOM 1015 C CA . ALA B 1 7 ? 7.463 -33.144 -13.672 1 56.69 7 ALA B CA 1
ATOM 1016 C C . ALA B 1 7 ? 7.544 -31.622 -13.756 1 56.69 7 ALA B C 1
ATOM 1018 O O . ALA B 1 7 ? 8.584 -31.032 -13.455 1 56.69 7 ALA B O 1
ATOM 1019 N N . SER B 1 8 ? 6.842 -31.029 -14.655 1 60.93 8 SER B N 1
ATOM 1020 C CA . SER B 1 8 ? 6.736 -29.574 -14.699 1 60.93 8 SER B CA 1
ATOM 1021 C C . SER B 1 8 ? 6.328 -29.009 -13.343 1 60.93 8 SER B C 1
ATOM 1023 O O . SER B 1 8 ? 5.289 -29.384 -12.795 1 60.93 8 SER B O 1
ATOM 1025 N N . PHE B 1 9 ? 7.273 -28.616 -12.524 1 64.89 9 PHE B N 1
ATOM 1026 C CA . PHE B 1 9 ? 6.948 -27.96 -11.262 1 64.89 9 PHE B CA 1
ATOM 1027 C C . PHE B 1 9 ? 6.115 -26.707 -11.503 1 64.89 9 PHE B C 1
ATOM 1029 O O . PHE B 1 9 ? 6.483 -25.858 -12.318 1 64.89 9 PHE B O 1
ATOM 1036 N N . THR B 1 10 ? 4.812 -26.788 -11.269 1 66.85 10 THR B N 1
ATOM 1037 C CA . THR B 1 10 ? 3.901 -25.655 -11.39 1 66.85 10 THR B CA 1
ATOM 1038 C C . THR B 1 10 ? 3.875 -24.842 -10.099 1 66.85 10 THR B C 1
ATOM 1040 O O . THR B 1 10 ? 3.893 -25.406 -9.003 1 66.85 10 THR B O 1
ATOM 1043 N N . ALA B 1 11 ? 4.31 -23.625 -10.146 1 66.08 11 ALA B N 1
ATOM 1044 C CA . ALA B 1 11 ? 4.058 -22.721 -9.027 1 66.08 11 ALA B CA 1
ATOM 1045 C C . ALA B 1 11 ? 2.596 -22.287 -8.991 1 66.08 11 ALA B C 1
ATOM 1047 O O . ALA B 1 11 ? 2.018 -21.944 -10.025 1 66.08 11 ALA B O 1
ATOM 1048 N N . LEU B 1 12 ? 1.95 -22.614 -7.864 1 58.38 12 LEU B N 1
ATOM 1049 C CA . LEU B 1 12 ? 0.567 -22.197 -7.661 1 58.38 12 LEU B CA 1
ATOM 1050 C C . LEU B 1 12 ? 0.504 -20.778 -7.105 1 58.38 12 LEU B C 1
ATOM 1052 O O . LEU B 1 12 ? 1.118 -20.481 -6.078 1 58.38 12 LEU B O 1
ATOM 1056 N N . LEU B 1 13 ? 0.269 -19.86 -7.843 1 55.69 13 LEU B N 1
ATOM 1057 C CA . LEU B 1 13 ? -0.052 -18.521 -7.359 1 55.69 13 LEU B CA 1
ATOM 1058 C C . LEU B 1 13 ? -1.547 -18.385 -7.089 1 55.69 13 LEU B C 1
ATOM 1060 O O . LEU B 1 13 ? -2.369 -18.673 -7.962 1 55.69 13 LEU B O 1
ATOM 1064 N N . LEU B 1 14 ? -1.867 -18.666 -5.75 1 53.98 14 LEU B N 1
ATOM 1065 C CA . LEU B 1 14 ? -3.271 -18.582 -5.361 1 53.98 14 LEU B CA 1
ATOM 1066 C C . LEU B 1 14 ? -3.69 -17.131 -5.147 1 53.98 14 LEU B C 1
ATOM 1068 O O . LEU B 1 14 ? -2.889 -16.31 -4.694 1 53.98 14 LEU B O 1
ATOM 1072 N N . THR B 1 15 ? -4.464 -16.624 -5.858 1 49.56 15 THR B N 1
ATOM 1073 C CA . THR B 1 15 ? -5.048 -15.341 -5.483 1 49.56 15 THR B CA 1
ATOM 1074 C C . THR B 1 15 ? -6.188 -15.535 -4.488 1 49.56 15 THR B C 1
ATOM 1076 O O . THR B 1 15 ? -7.177 -14.799 -4.517 1 49.56 15 THR B O 1
ATOM 1079 N N . LEU B 1 16 ? -6.385 -16.613 -3.678 1 49.65 16 LEU B N 1
ATOM 1080 C CA . LEU B 1 16 ? -7.569 -16.65 -2.827 1 49.65 16 LEU B CA 1
ATOM 1081 C C . LEU B 1 16 ? -7.629 -15.42 -1.926 1 49.65 16 LEU B C 1
ATOM 1083 O O . LEU B 1 16 ? -6.602 -14.969 -1.415 1 49.65 16 LEU B O 1
ATOM 1087 N N . SER B 1 17 ? -8.787 -14.746 -1.912 1 54.58 17 SER B N 1
ATOM 1088 C CA . SER B 1 17 ? -9.493 -13.487 -1.7 1 54.58 17 SER B CA 1
ATOM 1089 C C . SER B 1 17 ? -9.492 -13.093 -0.227 1 54.58 17 SER B C 1
ATOM 1091 O O . SER B 1 17 ? -10.241 -12.204 0.184 1 54.58 17 SER B O 1
ATOM 1093 N N . GLY B 1 18 ? -8.604 -13.74 0.574 1 61.17 18 GLY B N 1
ATOM 1094 C CA . GLY B 1 18 ? -8.967 -13.296 1.91 1 61.17 18 GLY B CA 1
ATOM 1095 C C . GLY B 1 18 ? -8.262 -12.019 2.326 1 61.17 18 GLY B C 1
ATOM 1096 O O . GLY B 1 18 ? -8.312 -11.628 3.494 1 61.17 18 GLY B O 1
ATOM 1097 N N . MET B 1 19 ? -7.528 -11.462 1.455 1 66 19 MET B N 1
ATOM 1098 C CA . MET B 1 19 ? -6.901 -10.212 1.874 1 66 19 MET B CA 1
ATOM 1099 C C . MET B 1 19 ? -7.86 -9.039 1.707 1 66 19 MET B C 1
ATOM 1101 O O . MET B 1 19 ? -8.635 -8.997 0.75 1 66 19 MET B O 1
ATOM 1105 N N . GLU B 1 20 ? -7.925 -8.305 2.738 1 73.03 20 GLU B N 1
ATOM 1106 C CA . GLU B 1 20 ? -8.719 -7.08 2.736 1 73.03 20 GLU B CA 1
ATOM 1107 C C . GLU B 1 20 ? -7.845 -5.856 2.996 1 73.03 20 GLU B C 1
ATOM 1109 O O . GLU B 1 20 ? -6.875 -5.928 3.752 1 73.03 20 GLU B O 1
ATOM 1114 N N . ALA B 1 21 ? -8.062 -4.933 2.171 1 72.27 21 ALA B N 1
ATOM 1115 C CA . ALA B 1 21 ? -7.433 -3.637 2.409 1 72.27 21 ALA B CA 1
ATOM 1116 C C . ALA B 1 21 ? -8.417 -2.658 3.043 1 72.27 21 ALA B C 1
ATOM 1118 O O . ALA B 1 21 ? -9.544 -2.505 2.567 1 72.27 21 ALA B O 1
ATOM 1119 N N . LEU B 1 22 ? -8.055 -2.143 4.255 1 72.01 22 LEU B N 1
ATOM 1120 C CA . LEU B 1 22 ? -8.862 -1.167 4.979 1 72.01 22 LEU B CA 1
ATOM 1121 C C . LEU B 1 22 ? -8.088 0.131 5.186 1 72.01 22 LEU B C 1
ATOM 1123 O O . LEU B 1 22 ? -6.886 0.106 5.458 1 72.01 22 LEU B O 1
ATOM 1127 N N . VAL B 1 23 ? -8.73 1.16 4.791 1 66.49 23 VAL B N 1
ATOM 1128 C CA . VAL B 1 23 ? -8.155 2.454 5.144 1 66.49 23 VAL B CA 1
ATOM 1129 C C . VAL B 1 23 ? -8.515 2.803 6.587 1 66.49 23 VAL B C 1
ATOM 1131 O O . VAL B 1 23 ? -9.68 2.713 6.981 1 66.49 23 VAL B O 1
ATOM 1134 N N . LEU B 1 24 ? -7.473 3.039 7.461 1 61.94 24 LEU B N 1
ATOM 1135 C CA . LEU B 1 24 ? -7.734 3.204 8.887 1 61.94 24 LEU B CA 1
ATOM 1136 C C . LEU B 1 24 ? -7.376 4.613 9.346 1 61.94 24 LEU B C 1
ATOM 1138 O O . LEU B 1 24 ? -7.751 5.026 10.446 1 61.94 24 LEU B O 1
ATOM 1142 N N . THR B 1 25 ? -7.112 5.612 8.374 1 61.63 25 THR B N 1
ATOM 1143 C CA . THR B 1 25 ? -6.699 6.884 8.957 1 61.63 25 THR B CA 1
ATOM 1144 C C . THR B 1 25 ? -7.902 7.641 9.511 1 61.63 25 THR B C 1
ATOM 1146 O O . THR B 1 25 ? -8.999 7.568 8.953 1 61.63 25 THR B O 1
ATOM 1149 N N . GLN B 1 26 ? -7.847 7.804 10.911 1 55.04 26 GLN B N 1
ATOM 1150 C CA . GLN B 1 26 ? -8.903 8.643 11.467 1 55.04 26 GLN B CA 1
ATOM 1151 C C . GLN B 1 26 ? -8.8 10.074 10.946 1 55.04 26 GLN B C 1
ATOM 1153 O O . GLN B 1 26 ? -7.701 10.573 10.699 1 55.04 26 GLN B O 1
ATOM 1158 N N . GLU B 1 27 ? -9.838 10.561 10.197 1 56.14 27 GLU B N 1
ATOM 1159 C CA . GLU B 1 27 ? -10.031 11.862 9.564 1 56.14 27 GLU B CA 1
ATOM 1160 C C . GLU B 1 27 ? -9.689 12.999 10.523 1 56.14 27 GLU B C 1
ATOM 1162 O O . GLU B 1 27 ? -10.369 14.027 10.543 1 56.14 27 GLU B O 1
ATOM 1167 N N . LYS B 1 28 ? -8.561 13.108 11.259 1 61.8 28 LYS B N 1
ATOM 1168 C CA . LYS B 1 28 ? -8.441 14.356 12.008 1 61.8 28 LYS B CA 1
ATOM 1169 C C . LYS B 1 28 ? -7.417 15.287 11.365 1 61.8 28 LYS B C 1
ATOM 1171 O O . LYS B 1 28 ? -6.44 14.828 10.771 1 61.8 28 LYS B O 1
ATOM 1176 N N . SER B 1 29 ? -7.919 16.529 10.965 1 66.7 29 SER B N 1
ATOM 1177 C CA . SER B 1 29 ? -6.983 17.573 10.56 1 66.7 29 SER B CA 1
ATOM 1178 C C . SER B 1 29 ? -6.078 17.983 11.716 1 66.7 29 SER B C 1
ATOM 1180 O O . SER B 1 29 ? -6.528 18.082 12.86 1 66.7 29 SER B O 1
ATOM 1182 N N . LEU B 1 30 ? -4.72 17.937 11.465 1 75.37 30 LEU B N 1
ATOM 1183 C CA . LEU B 1 30 ? -3.747 18.381 12.456 1 75.37 30 LEU B CA 1
ATOM 1184 C C . LEU B 1 30 ? -2.987 19.607 11.96 1 75.37 30 LEU B C 1
ATOM 1186 O O . LEU B 1 30 ? -2.605 19.674 10.79 1 75.37 30 LEU B O 1
ATOM 1190 N N . SER B 1 31 ? -3.027 20.744 12.712 1 78.59 31 SER B N 1
ATOM 1191 C CA . SER B 1 31 ? -2.187 21.908 12.449 1 78.59 31 SER B CA 1
ATOM 1192 C C . SER B 1 31 ? -0.92 21.879 13.297 1 78.59 31 SER B C 1
ATOM 1194 O O . SER B 1 31 ? -0.989 21.753 14.521 1 78.59 31 SER B O 1
ATOM 1196 N N . VAL B 1 32 ? 0.148 21.864 12.612 1 85.14 32 VAL B N 1
ATOM 1197 C CA . VAL B 1 32 ? 1.425 21.79 13.314 1 85.14 32 VAL B CA 1
ATOM 1198 C C . VAL B 1 32 ? 2.329 22.936 12.866 1 85.14 32 VAL B C 1
ATOM 1200 O O . VAL B 1 32 ? 2.183 23.453 11.756 1 85.14 32 VAL B O 1
ATOM 1203 N N . ASN B 1 33 ? 3.193 23.384 13.742 1 89.9 33 ASN B N 1
ATOM 1204 C CA . ASN B 1 33 ? 4.166 24.413 13.39 1 89.9 33 ASN B CA 1
ATOM 1205 C C . ASN B 1 33 ? 5.338 23.831 12.605 1 89.9 33 ASN B C 1
ATOM 1207 O O . ASN B 1 33 ? 5.747 22.693 12.844 1 89.9 33 ASN B O 1
ATOM 1211 N N . LEU B 1 34 ? 5.824 24.699 11.706 1 91.51 34 LEU B N 1
ATOM 1212 C CA . LEU B 1 34 ? 7.026 24.289 10.988 1 91.51 34 LEU B CA 1
ATOM 1213 C C . LEU B 1 34 ? 8.163 23.988 11.959 1 91.51 34 LEU B C 1
ATOM 1215 O O . LEU B 1 34 ? 8.351 24.706 12.944 1 91.51 34 LEU B O 1
ATOM 1219 N N . GLY B 1 35 ? 8.924 22.937 11.66 1 93.81 35 GLY B N 1
ATOM 1220 C CA . GLY B 1 35 ? 10.038 22.551 12.512 1 93.81 35 GLY B CA 1
ATOM 1221 C C . GLY B 1 35 ? 9.648 21.558 13.59 1 93.81 35 GLY B C 1
ATOM 1222 O O . GLY B 1 35 ? 10.512 20.928 14.203 1 93.81 35 GLY B O 1
ATOM 1223 N N . ASP B 1 36 ? 8.333 21.387 13.773 1 94.16 36 ASP B N 1
ATOM 1224 C CA . ASP B 1 36 ? 7.858 20.461 14.796 1 94.16 36 ASP B CA 1
ATOM 1225 C C . ASP B 1 36 ? 7.942 19.016 14.312 1 94.16 36 ASP B C 1
ATOM 1227 O O . ASP B 1 36 ? 8.168 18.765 13.126 1 94.16 36 ASP B O 1
ATOM 1231 N N . ASN B 1 37 ? 7.807 18.112 15.292 1 93.82 37 ASN B N 1
ATOM 1232 C CA . ASN B 1 37 ? 7.667 16.688 15.005 1 93.82 37 ASN B CA 1
ATOM 1233 C C . ASN B 1 37 ? 6.212 16.238 15.102 1 93.82 37 ASN B C 1
ATOM 1235 O O . ASN B 1 37 ? 5.479 16.678 15.99 1 93.82 37 ASN B O 1
ATOM 1239 N N . LEU B 1 38 ? 5.827 15.459 14.193 1 90.71 38 LEU B N 1
ATOM 1240 C CA . LEU B 1 38 ? 4.449 14.982 14.129 1 90.71 38 LEU B CA 1
ATOM 1241 C C . LEU B 1 38 ? 4.401 13.458 14.136 1 90.71 38 LEU B C 1
ATOM 1243 O O . LEU B 1 38 ? 5.209 12.804 13.472 1 90.71 38 LEU B O 1
ATOM 1247 N N . LYS B 1 39 ? 3.434 12.951 14.905 1 89.42 39 LYS B N 1
ATOM 1248 C CA . LYS B 1 39 ? 3.162 11.518 14.963 1 89.42 39 LYS B CA 1
ATOM 1249 C C . LYS B 1 39 ? 1.715 11.217 14.585 1 89.42 39 LYS B C 1
ATOM 1251 O O . LYS B 1 39 ? 0.785 11.745 15.198 1 89.42 39 LYS B O 1
ATOM 1256 N N . ILE B 1 40 ? 1.573 10.426 13.552 1 87.09 40 ILE B N 1
ATOM 1257 C CA . ILE B 1 40 ? 0.238 10.029 13.118 1 87.09 40 ILE B CA 1
ATOM 1258 C C . ILE B 1 40 ? 0.015 8.549 13.422 1 87.09 40 ILE B C 1
ATOM 1260 O O . ILE B 1 40 ? 0.856 7.709 13.096 1 87.09 40 ILE B O 1
ATOM 1264 N N . SER B 1 41 ? -1.095 8.215 14.003 1 84.76 41 SER B N 1
ATOM 1265 C CA . SER B 1 41 ? -1.329 6.838 14.426 1 84.76 41 SER B CA 1
ATOM 1266 C C . SER B 1 41 ? -2.27 6.117 13.466 1 84.76 41 SER B C 1
ATOM 1268 O O . SER B 1 41 ? -3.113 6.747 12.824 1 84.76 41 SER B O 1
ATOM 1270 N N . CYS B 1 42 ? -2.036 4.875 13.383 1 83.99 42 CYS B N 1
ATOM 1271 C CA . CYS B 1 42 ? -2.899 3.934 12.677 1 83.99 42 CYS B CA 1
ATOM 1272 C C . CYS B 1 42 ? -3.208 2.72 13.546 1 83.99 42 CYS B C 1
ATOM 1274 O O . CYS B 1 42 ? -2.327 1.9 13.81 1 83.99 42 CYS B O 1
ATOM 1276 N N . ALA B 1 43 ? -4.447 2.582 13.985 1 80.13 43 ALA B N 1
ATOM 1277 C CA . ALA B 1 43 ? -4.815 1.516 14.914 1 80.13 43 ALA B CA 1
ATOM 1278 C C . ALA B 1 43 ? -5.475 0.353 14.18 1 80.13 43 ALA B C 1
ATOM 1280 O O . ALA B 1 43 ? -6.302 0.561 13.289 1 80.13 43 ALA B O 1
ATOM 1281 N N . VAL B 1 44 ? -4.997 -0.84 14.543 1 75.89 44 VAL B N 1
ATOM 1282 C CA . VAL B 1 44 ? -5.563 -2.067 13.993 1 75.89 44 VAL B CA 1
ATOM 1283 C C . VAL B 1 44 ? -6.523 -2.692 15.004 1 75.89 44 VAL B C 1
ATOM 1285 O O . VAL B 1 44 ? -6.189 -2.83 16.183 1 75.89 44 VAL B O 1
ATOM 1288 N N . SER B 1 45 ? -7.797 -2.834 14.646 1 68.21 45 SER B N 1
ATOM 1289 C CA . SER B 1 45 ? -8.822 -3.3 15.575 1 68.21 45 SER B CA 1
ATOM 1290 C C . SER B 1 45 ? -8.655 -4.783 15.885 1 68.21 45 SER B C 1
ATOM 1292 O O . SER B 1 45 ? -9.036 -5.245 16.963 1 68.21 45 SER B O 1
ATOM 1294 N N . ASP B 1 46 ? -8.341 -5.606 14.907 1 63.39 46 ASP B N 1
ATOM 1295 C CA . ASP B 1 46 ? -8.248 -7.042 15.149 1 63.39 46 ASP B CA 1
ATOM 1296 C C . ASP B 1 46 ? -6.793 -7.508 15.135 1 63.39 46 ASP B C 1
ATOM 1298 O O . ASP B 1 46 ? -6.125 -7.442 14.102 1 63.39 46 ASP B O 1
ATOM 1302 N N . SER B 1 47 ? -6.325 -7.859 16.299 1 61.07 47 SER B N 1
ATOM 1303 C CA . SER B 1 47 ? -4.931 -8.224 16.532 1 61.07 47 SER B CA 1
ATOM 1304 C C . SER B 1 47 ? -4.675 -9.685 16.178 1 61.07 47 SER B C 1
ATOM 1306 O O . SER B 1 47 ? -3.533 -10.147 16.213 1 61.07 47 SER B O 1
ATOM 1308 N N . SER B 1 48 ? -5.683 -10.341 15.981 1 63.84 48 SER B N 1
ATOM 1309 C CA . SER B 1 48 ? -5.456 -11.773 15.818 1 63.84 48 SER B CA 1
ATOM 1310 C C . SER B 1 48 ? -4.879 -12.088 14.442 1 63.84 48 SER B C 1
ATOM 1312 O O . SER B 1 48 ? -4.413 -13.204 14.199 1 63.84 48 SER B O 1
ATOM 1314 N N . GLN B 1 49 ? -4.845 -11.045 13.661 1 69.38 49 GLN B N 1
ATOM 1315 C CA . GLN B 1 49 ? -4.41 -11.331 12.298 1 69.38 49 GLN B CA 1
ATOM 1316 C C . GLN B 1 49 ? -3.089 -10.635 11.984 1 69.38 49 GLN B C 1
ATOM 1318 O O . GLN B 1 49 ? -2.711 -9.676 12.66 1 69.38 49 GLN B O 1
ATOM 1323 N N . THR B 1 50 ? -2.275 -11.345 11.206 1 78.45 50 THR B N 1
ATOM 1324 C CA . THR B 1 50 ? -1.085 -10.694 10.669 1 78.45 50 THR B CA 1
ATOM 1325 C C . THR B 1 50 ? -1.469 -9.601 9.675 1 78.45 50 THR B C 1
ATOM 1327 O O . THR B 1 50 ? -2.438 -9.747 8.928 1 78.45 50 THR B O 1
ATOM 1330 N N . TRP B 1 51 ? -0.8 -8.472 9.878 1 81.12 51 TRP B N 1
ATOM 1331 C CA . TRP B 1 51 ? -1.167 -7.326 9.052 1 81.12 51 TRP B CA 1
ATOM 1332 C C . TRP B 1 51 ? 0.074 -6.578 8.577 1 81.12 51 TRP B C 1
ATOM 1334 O O . TRP B 1 51 ? 1.166 -6.766 9.12 1 81.12 51 TRP B O 1
ATOM 1344 N N . THR B 1 52 ? -0.133 -5.854 7.516 1 86.1 52 THR B N 1
ATOM 1345 C CA . THR B 1 52 ? 0.828 -4.875 7.018 1 86.1 52 THR B CA 1
ATOM 1346 C C . THR B 1 52 ? 0.161 -3.518 6.815 1 86.1 52 THR B C 1
ATOM 1348 O O . THR B 1 52 ? -0.934 -3.435 6.255 1 86.1 52 THR B O 1
ATOM 1351 N N . ILE B 1 53 ? 0.814 -2.54 7.361 1 88.93 53 ILE B N 1
ATOM 1352 C CA . ILE B 1 53 ? 0.309 -1.184 7.171 1 88.93 53 ILE B CA 1
ATOM 1353 C C . ILE B 1 53 ? 1.154 -0.46 6.125 1 88.93 53 ILE B C 1
ATOM 1355 O O . ILE B 1 53 ? 2.384 -0.553 6.14 1 88.93 53 ILE B O 1
ATOM 1359 N N . SER B 1 54 ? 0.536 0.148 5.187 1 91.84 54 SER B N 1
ATOM 1360 C CA . SER B 1 54 ? 1.16 1.052 4.226 1 91.84 54 SER B CA 1
ATOM 1361 C C . SER B 1 54 ? 0.629 2.473 4.378 1 91.84 54 SER B C 1
ATOM 1363 O O . SER B 1 54 ? -0.572 2.675 4.573 1 91.84 54 SER B O 1
ATOM 1365 N N . TRP B 1 55 ? 1.531 3.394 4.289 1 91.95 55 TRP B N 1
ATOM 1366 C CA . TRP B 1 55 ? 1.177 4.804 4.423 1 91.95 55 TRP B CA 1
ATOM 1367 C C . TRP B 1 55 ? 1.154 5.491 3.062 1 91.95 55 TRP B C 1
ATOM 1369 O O . TRP B 1 55 ? 2.03 5.257 2.226 1 91.95 55 TRP B O 1
ATOM 1379 N N . TYR B 1 56 ? 0.173 6.356 2.937 1 90.85 56 TYR B N 1
ATOM 1380 C CA . TYR B 1 56 ? -0.019 7.123 1.711 1 90.85 56 TYR B CA 1
ATOM 1381 C C . TYR B 1 56 ? -0.25 8.597 2.022 1 90.85 56 TYR B C 1
ATOM 1383 O O . TYR B 1 56 ? -0.658 8.948 3.132 1 90.85 56 TYR B O 1
ATOM 1391 N N . ARG B 1 57 ? 0.014 9.384 1.021 1 90.25 57 ARG B N 1
ATOM 1392 C CA . ARG B 1 57 ? -0.308 10.8 1.162 1 90.25 57 ARG B CA 1
ATOM 1393 C C . ARG B 1 57 ? -0.928 11.351 -0.118 1 90.25 57 ARG B C 1
ATOM 1395 O O . ARG B 1 57 ? -0.734 10.79 -1.198 1 90.25 57 ARG B O 1
ATOM 1402 N N . GLN B 1 58 ? -1.669 12.415 0.066 1 86.76 58 GLN B N 1
ATOM 1403 C CA . GLN B 1 58 ? -2.235 13.15 -1.061 1 86.76 58 GLN B CA 1
ATOM 1404 C C . GLN B 1 58 ? -1.993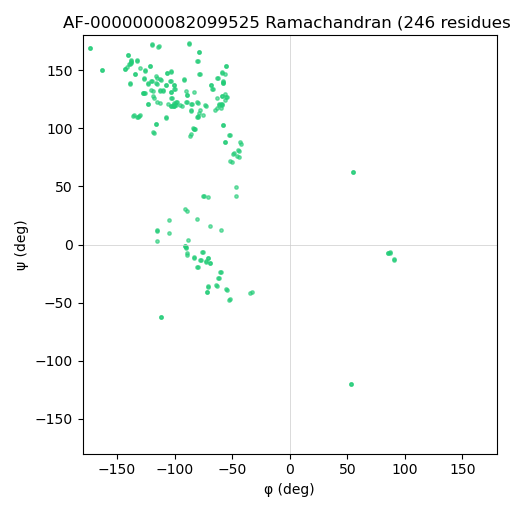 14.65 -0.915 1 86.76 58 GLN B C 1
ATOM 1406 O O . GLN B 1 58 ? -2.481 15.274 0.029 1 86.76 58 GLN B O 1
ATOM 1411 N N . LYS B 1 59 ? -1.151 15.1 -1.753 1 87.29 59 LYS B N 1
ATOM 1412 C CA . LYS B 1 59 ? -0.933 16.543 -1.8 1 87.29 59 LYS B CA 1
ATOM 1413 C C . LYS B 1 59 ? -2.035 17.241 -2.591 1 87.29 59 LYS B C 1
ATOM 1415 O O . LYS B 1 59 ? -2.684 16.624 -3.439 1 87.29 59 LYS B O 1
ATOM 1420 N N . ALA B 1 60 ? -2.163 18.53 -2.293 1 81.79 60 ALA B N 1
ATOM 1421 C CA . ALA B 1 60 ? -3.187 19.316 -2.977 1 81.79 60 ALA B CA 1
ATOM 1422 C C . ALA B 1 60 ? -3.034 19.216 -4.492 1 81.79 60 ALA B C 1
ATOM 1424 O O . ALA B 1 60 ? -1.934 19.386 -5.023 1 81.79 60 ALA B O 1
ATOM 1425 N N . GLY B 1 61 ? -4.152 18.854 -5.112 1 77.75 61 GLY B N 1
ATOM 1426 C CA . GLY B 1 61 ? -4.157 18.812 -6.566 1 77.75 61 GLY B CA 1
ATOM 1427 C C . GLY B 1 61 ? -3.641 17.501 -7.127 1 77.75 61 GLY B C 1
ATOM 1428 O O . GLY B 1 61 ? -3.65 17.293 -8.342 1 77.75 61 GLY B O 1
ATOM 1429 N N . GLY B 1 62 ? -3.125 16.669 -6.236 1 81.44 62 GLY B N 1
ATOM 1430 C CA . GLY B 1 62 ? -2.573 15.407 -6.702 1 81.44 62 GLY B CA 1
ATOM 1431 C C . GLY B 1 62 ? -3.349 14.199 -6.213 1 81.44 62 GLY B C 1
ATOM 1432 O O . GLY B 1 62 ? -4.298 14.336 -5.439 1 81.44 62 GLY B O 1
ATOM 1433 N N . GLY B 1 63 ? -3.001 13.053 -6.775 1 83 63 GLY B N 1
ATOM 1434 C CA . GLY B 1 63 ? -3.577 11.804 -6.302 1 83 63 GLY B CA 1
ATOM 1435 C C . GLY B 1 63 ? -2.809 11.193 -5.145 1 83 63 GLY B C 1
ATOM 1436 O O . GLY B 1 63 ? -1.764 11.711 -4.745 1 83 63 GLY B O 1
ATOM 1437 N N . PRO B 1 64 ? -3.377 10.176 -4.634 1 88.13 64 PRO B N 1
ATOM 1438 C CA . PRO B 1 64 ? -2.666 9.478 -3.56 1 88.13 64 PRO B CA 1
ATOM 1439 C C . PRO B 1 64 ? -1.34 8.879 -4.022 1 88.13 64 PRO B C 1
ATOM 1441 O O . PRO B 1 64 ? -1.227 8.427 -5.165 1 88.13 64 PRO B O 1
ATOM 1444 N N . SER B 1 65 ? -0.353 8.924 -3.14 1 91.72 65 SER B N 1
ATOM 1445 C CA . SER B 1 65 ? 0.948 8.329 -3.426 1 91.72 65 SER B CA 1
ATOM 1446 C C . SER B 1 65 ? 1.453 7.508 -2.244 1 91.72 65 SER B C 1
ATOM 1448 O O . SER B 1 65 ? 1.208 7.859 -1.088 1 91.72 65 SER B O 1
ATOM 1450 N N . PHE B 1 66 ? 2.159 6.458 -2.606 1 92.68 66 PHE B N 1
ATOM 1451 C CA . PHE B 1 66 ? 2.776 5.602 -1.599 1 92.68 66 PHE B CA 1
ATOM 1452 C C . PHE B 1 66 ? 3.907 6.333 -0.886 1 92.68 66 PHE B C 1
ATOM 1454 O O . PHE B 1 66 ? 4.703 7.027 -1.523 1 92.68 66 PHE B O 1
ATOM 1461 N N . LEU B 1 67 ? 3.973 6.178 0.439 1 94.71 67 LEU B N 1
ATOM 1462 C CA . LEU B 1 67 ? 5.023 6.795 1.242 1 94.71 67 LEU B CA 1
ATOM 1463 C C . LEU B 1 67 ? 5.962 5.739 1.814 1 94.71 67 LEU B C 1
ATOM 1465 O O . LEU B 1 67 ? 7.153 5.721 1.492 1 94.71 67 LEU B O 1
ATOM 1469 N N . LEU B 1 68 ? 5.48 4.867 2.614 1 95.21 68 LEU B N 1
ATOM 1470 C CA . LEU B 1 68 ? 6.327 3.83 3.193 1 95.21 68 LEU B CA 1
ATOM 1471 C C . LEU B 1 68 ? 5.484 2.695 3.762 1 95.21 68 LEU B C 1
ATOM 1473 O O . LEU B 1 68 ? 4.307 2.888 4.078 1 95.21 68 LEU B O 1
ATOM 1477 N N . ALA B 1 69 ? 5.997 1.513 3.756 1 92.38 69 ALA B N 1
ATOM 1478 C CA . ALA B 1 69 ? 5.525 0.297 4.413 1 92.38 69 ALA B CA 1
ATOM 1479 C C . ALA B 1 69 ? 6.677 -0.446 5.083 1 92.38 69 ALA B C 1
ATOM 1481 O O . ALA B 1 69 ? 7.57 -0.961 4.406 1 92.38 69 ALA B O 1
ATOM 1482 N N . ASP B 1 70 ? 6.648 -0.443 6.443 1 87.41 70 ASP B N 1
ATOM 1483 C CA . ASP B 1 70 ? 7.771 -1.001 7.191 1 87.41 70 ASP B CA 1
ATOM 1484 C C . ASP B 1 70 ? 9.091 -0.377 6.746 1 87.41 70 ASP B C 1
ATOM 1486 O O . ASP B 1 70 ? 9.262 0.842 6.814 1 87.41 70 ASP B O 1
ATOM 1490 N N . THR B 1 71 ? 10.03 -1.173 6.251 1 86.91 71 THR B N 1
ATOM 1491 C CA . THR B 1 71 ? 11.349 -0.662 5.896 1 86.91 71 THR B CA 1
ATOM 1492 C C . THR B 1 71 ? 11.38 -0.211 4.438 1 86.91 71 THR B C 1
ATOM 1494 O O . THR B 1 71 ? 12.389 0.318 3.968 1 86.91 71 THR B O 1
ATOM 1497 N N . THR B 1 72 ? 10.351 -0.35 3.754 1 93.06 72 THR B N 1
ATOM 1498 C CA . THR B 1 72 ? 10.286 0.09 2.364 1 93.06 72 THR B CA 1
ATOM 1499 C C . THR B 1 72 ? 9.823 1.542 2.277 1 93.06 72 THR B C 1
ATOM 1501 O O . THR B 1 72 ? 8.751 1.887 2.778 1 93.06 72 THR B O 1
ATOM 1504 N N . ARG B 1 73 ? 10.631 2.349 1.528 1 94.76 73 ARG B N 1
ATOM 1505 C CA . ARG B 1 73 ? 10.335 3.775 1.433 1 94.76 73 ARG B CA 1
ATOM 1506 C C . ARG B 1 73 ? 10.245 4.22 -0.022 1 94.76 73 ARG B C 1
ATOM 1508 O O . ARG B 1 73 ? 10.999 3.74 -0.871 1 94.76 73 ARG B O 1
ATOM 1515 N N . ALA B 1 74 ? 9.295 5.14 -0.253 1 94.68 74 ALA B N 1
ATOM 1516 C CA . ALA B 1 74 ? 9.211 5.727 -1.588 1 94.68 74 ALA B CA 1
ATOM 1517 C C . ALA B 1 74 ? 10.519 6.413 -1.969 1 94.68 74 ALA B C 1
ATOM 1519 O O . ALA B 1 74 ? 11.213 6.962 -1.109 1 94.68 74 ALA B O 1
ATOM 1520 N N . ALA B 1 75 ? 10.8 6.372 -3.252 1 89.46 75 ALA B N 1
ATOM 1521 C CA . ALA B 1 75 ? 12 7.047 -3.738 1 89.46 75 ALA B CA 1
ATOM 1522 C C . ALA B 1 75 ? 11.961 8.538 -3.412 1 89.46 75 ALA B C 1
ATOM 1524 O O . ALA B 1 75 ? 10.95 9.204 -3.645 1 89.46 75 ALA B O 1
ATOM 1525 N N . GLY B 1 76 ? 13.057 9.015 -2.777 1 92.09 76 GLY B N 1
ATOM 1526 C CA . GLY B 1 76 ? 13.18 10.442 -2.524 1 92.09 76 GLY B CA 1
ATOM 1527 C C . GLY B 1 76 ? 12.532 10.875 -1.223 1 92.09 76 GLY B C 1
ATOM 1528 O O . GLY B 1 76 ? 12.567 12.056 -0.868 1 92.09 76 GLY B O 1
ATOM 1529 N N . LEU B 1 77 ? 11.812 9.963 -0.533 1 95.52 77 LEU B N 1
ATOM 1530 C CA . LEU B 1 77 ? 11.234 10.318 0.759 1 95.52 77 LEU B CA 1
ATOM 1531 C C . LEU B 1 77 ? 12.322 10.723 1.748 1 95.52 77 LEU B C 1
ATOM 1533 O O . LEU B 1 77 ? 13.225 9.936 2.04 1 95.52 77 LEU B O 1
ATOM 1537 N N . PRO B 1 78 ? 12.238 11.902 2.229 1 96.88 78 PRO B N 1
ATOM 1538 C CA . PRO B 1 78 ? 13.269 12.34 3.173 1 96.88 78 PRO B CA 1
ATOM 1539 C C . PRO B 1 78 ? 13.414 11.4 4.368 1 96.88 78 PRO B C 1
ATOM 1541 O O . PRO B 1 78 ? 12.437 10.773 4.786 1 96.88 78 PRO B O 1
ATOM 1544 N N . ASN B 1 79 ? 14.623 11.335 5.026 1 96.67 79 ASN B N 1
ATOM 1545 C CA . ASN B 1 79 ? 14.924 10.432 6.131 1 96.67 79 ASN B CA 1
ATOM 1546 C C . ASN B 1 79 ? 14.151 10.809 7.391 1 96.67 79 ASN B C 1
ATOM 1548 O O . ASN B 1 79 ? 14.037 10.006 8.319 1 96.67 79 ASN B O 1
ATOM 1552 N N . ARG B 1 80 ? 13.612 11.998 7.417 1 97.05 80 ARG B N 1
ATOM 1553 C CA . ARG B 1 80 ? 12.882 12.447 8.598 1 97.05 80 ARG B CA 1
ATOM 1554 C C . ARG B 1 80 ? 11.536 11.74 8.71 1 97.05 80 ARG B C 1
ATOM 1556 O O . ARG B 1 80 ? 10.869 11.823 9.744 1 97.05 80 ARG B O 1
ATOM 1563 N N . PHE B 1 81 ? 11.182 11.104 7.579 1 96.65 81 PHE B N 1
ATOM 1564 C CA . PHE B 1 81 ? 10.013 10.234 7.644 1 96.65 81 PHE B CA 1
ATOM 1565 C C . PHE B 1 81 ? 10.4 8.843 8.132 1 96.65 81 PHE B C 1
ATOM 1567 O O . PHE B 1 81 ? 11.255 8.186 7.535 1 96.65 81 PHE B O 1
ATOM 1574 N N . THR B 1 82 ? 9.778 8.428 9.25 1 95.54 82 THR B N 1
ATOM 1575 C CA . THR B 1 82 ? 10.02 7.1 9.803 1 95.54 82 THR B CA 1
ATOM 1576 C C . THR B 1 82 ? 8.722 6.484 10.317 1 95.54 82 THR B C 1
ATOM 1578 O O . THR B 1 82 ? 7.68 7.142 10.333 1 95.54 82 THR B O 1
ATOM 1581 N N . TYR B 1 83 ? 8.751 5.173 10.51 1 92.91 83 TYR B N 1
ATOM 1582 C CA . TYR B 1 83 ? 7.607 4.504 11.119 1 92.91 83 TYR B CA 1
ATOM 1583 C C . TYR B 1 83 ? 8.017 3.77 12.39 1 92.91 83 TYR B C 1
ATOM 1585 O O . TYR B 1 83 ? 9.198 3.475 12.59 1 92.91 83 TYR B O 1
ATOM 1593 N N . SER B 1 84 ? 7.088 3.608 13.26 1 90.85 84 SER B N 1
ATOM 1594 C CA . SER B 1 84 ? 7.318 2.781 14.44 1 90.85 84 SER B CA 1
ATOM 1595 C C . SER B 1 84 ? 6.1 1.92 14.758 1 90.85 84 SER B C 1
ATOM 1597 O O . SER B 1 84 ? 4.967 2.308 14.468 1 90.85 84 SER B O 1
ATOM 1599 N N . GLU B 1 85 ? 6.407 0.706 15.107 1 83.47 85 GLU B N 1
ATOM 1600 C CA . GLU B 1 85 ? 5.394 -0.229 15.587 1 83.47 85 GLU B CA 1
ATOM 1601 C C . GLU B 1 85 ? 5.682 -0.667 17.02 1 83.47 85 GLU B C 1
ATOM 1603 O O . GLU B 1 85 ? 6.606 -1.446 17.262 1 83.47 85 GLU B O 1
ATOM 1608 N N . PRO B 1 86 ? 5.076 -0.023 17.972 1 71.08 86 PRO B N 1
ATOM 1609 C CA . PRO B 1 86 ? 5.337 -0.468 19.343 1 71.08 86 PRO B CA 1
ATOM 1610 C C . PRO B 1 86 ? 4.96 -1.93 19.571 1 71.08 86 PRO B C 1
ATOM 1612 O O . PRO B 1 86 ? 4.073 -2.455 18.894 1 71.08 86 PRO B O 1
ATOM 1615 N N . GLY B 1 87 ? 5.883 -2.874 19.964 1 62.73 87 GLY B N 1
ATOM 1616 C CA . GLY B 1 87 ? 5.78 -4.306 20.194 1 62.73 87 GLY B CA 1
ATOM 1617 C C . GLY B 1 87 ? 4.442 -4.723 20.773 1 62.73 87 GLY B C 1
ATOM 1618 O O . GLY B 1 87 ? 3.952 -5.819 20.491 1 62.73 87 GLY B O 1
ATOM 1619 N N . SER B 1 88 ? 3.852 -4.12 21.645 1 57.17 88 SER B N 1
ATOM 1620 C CA . SER B 1 88 ? 2.678 -4.583 22.377 1 57.17 88 SER B CA 1
ATOM 1621 C C . SER B 1 88 ? 1.413 -3.88 21.895 1 57.17 88 SER B C 1
ATOM 1623 O O . SER B 1 88 ? 0.3 -4.321 22.192 1 57.17 88 SER B O 1
ATOM 1625 N N . GLY B 1 89 ? 1.421 -3.355 20.75 1 62.63 89 GLY B N 1
ATOM 1626 C CA . GLY B 1 89 ? 0.227 -2.61 20.384 1 62.63 89 GLY B CA 1
ATOM 1627 C C . GLY B 1 89 ? -0.176 -2.801 18.934 1 62.63 89 GLY B C 1
ATOM 1628 O O . GLY B 1 89 ? 0.57 -3.392 18.15 1 62.63 89 GLY B O 1
ATOM 1629 N N . TYR B 1 90 ? -1.516 -2.642 18.704 1 75.42 90 TYR B N 1
ATOM 1630 C CA . TYR B 1 90 ? -2.144 -2.759 17.393 1 75.42 90 TYR B CA 1
ATOM 1631 C C . TYR B 1 90 ? -2.199 -1.407 16.692 1 75.42 90 TYR B C 1
ATOM 1633 O O . TYR B 1 90 ? -3.228 -1.038 16.12 1 75.42 90 TYR B O 1
ATOM 1641 N N . THR B 1 91 ? -1.094 -0.615 17.11 1 81.82 91 THR B N 1
ATOM 1642 C CA . THR B 1 91 ? -1.045 0.707 16.494 1 81.82 91 THR B CA 1
ATOM 1643 C C . THR B 1 91 ? 0.309 0.945 15.833 1 81.82 91 THR B C 1
ATOM 1645 O O . THR B 1 91 ? 1.35 0.591 16.391 1 81.82 91 THR B O 1
ATOM 1648 N N . GLU B 1 92 ? 0.362 1.365 14.666 1 86.83 92 GLU B N 1
ATOM 1649 C CA . GLU B 1 92 ? 1.568 1.835 13.991 1 86.83 92 GLU B CA 1
ATOM 1650 C C . GLU B 1 92 ? 1.564 3.354 13.847 1 86.83 92 GLU B C 1
ATOM 1652 O O . GLU B 1 92 ? 0.501 3.969 13.736 1 86.83 92 GLU B O 1
ATOM 1657 N N . TYR B 1 93 ? 2.786 3.919 13.906 1 89.49 93 TYR B N 1
ATOM 1658 C CA . TYR B 1 93 ? 2.89 5.372 13.819 1 89.49 93 TYR B CA 1
ATOM 1659 C C . TYR B 1 93 ? 3.727 5.788 12.616 1 89.49 93 TYR B C 1
ATOM 1661 O O . TYR B 1 93 ? 4.751 5.168 12.32 1 89.49 93 TYR B O 1
ATOM 1669 N N . LEU B 1 94 ? 3.295 6.805 11.998 1 92.61 94 LEU B N 1
ATOM 1670 C CA . LEU B 1 94 ? 4.11 7.559 11.052 1 92.61 94 LEU B CA 1
ATOM 1671 C C . LEU B 1 94 ? 4.711 8.793 11.716 1 92.61 94 LEU B C 1
ATOM 1673 O O . LEU B 1 94 ? 3.988 9.607 12.294 1 92.61 94 LEU B O 1
ATOM 1677 N N . HIS B 1 95 ? 6.059 8.884 11.678 1 94.27 95 HIS B N 1
ATOM 1678 C CA . HIS B 1 95 ? 6.768 10.039 12.218 1 94.27 95 HIS B CA 1
ATOM 1679 C C . HIS B 1 95 ? 7.233 10.97 11.104 1 94.27 95 HIS B C 1
ATOM 1681 O O . HIS B 1 95 ? 7.867 10.528 10.143 1 94.27 95 HIS B O 1
ATOM 1687 N N . ILE B 1 96 ? 6.882 12.186 11.205 1 94.5 96 ILE B N 1
ATOM 1688 C CA . ILE B 1 96 ? 7.43 13.25 10.371 1 94.5 96 ILE B CA 1
ATOM 1689 C C . ILE B 1 96 ? 8.187 14.25 11.242 1 94.5 96 ILE B C 1
ATOM 1691 O O . ILE B 1 96 ? 7.576 15.079 11.921 1 94.5 96 ILE B O 1
ATOM 1695 N N . ASN B 1 97 ? 9.468 14.134 11.169 1 96.63 97 ASN B N 1
ATOM 1696 C CA . ASN B 1 97 ? 10.294 14.99 12.014 1 96.63 97 ASN B CA 1
ATOM 1697 C C . ASN B 1 97 ? 10.684 16.279 11.295 1 96.63 97 ASN B C 1
ATOM 1699 O O . ASN B 1 97 ? 10.943 16.268 10.09 1 96.63 97 ASN B O 1
ATOM 1703 N N . GLU B 1 98 ? 10.727 17.452 12.008 1 95.8 98 GLU B N 1
ATOM 1704 C CA . GLU B 1 98 ? 11.093 18.748 11.443 1 95.8 98 GLU B CA 1
ATOM 1705 C C . GLU B 1 98 ? 10.228 19.086 10.232 1 95.8 98 GLU B C 1
ATOM 1707 O O . GLU B 1 98 ? 10.748 19.368 9.15 1 95.8 98 GLU B O 1
ATOM 1712 N N . ILE B 1 99 ? 8.988 19.201 10.505 1 93.33 99 ILE B N 1
ATOM 1713 C CA . ILE B 1 99 ? 7.975 19.4 9.474 1 93.33 99 ILE B CA 1
ATOM 1714 C C . ILE B 1 99 ? 8.298 20.658 8.67 1 93.33 99 ILE B C 1
ATOM 1716 O O . ILE B 1 99 ? 8.693 21.68 9.236 1 93.33 99 ILE B O 1
ATOM 1720 N N . THR B 1 100 ? 8.108 20.554 7.326 1 93.61 100 THR B N 1
ATOM 1721 C CA . THR B 1 100 ? 8.24 21.69 6.42 1 93.61 100 THR B CA 1
ATOM 1722 C C . THR B 1 100 ? 6.93 21.95 5.683 1 93.61 100 THR B C 1
ATOM 1724 O O . THR B 1 100 ? 5.995 21.151 5.767 1 93.61 100 THR B O 1
ATOM 1727 N N . ALA B 1 101 ? 6.862 23.047 4.968 1 90.47 101 ALA B N 1
ATOM 1728 C CA . ALA B 1 101 ? 5.666 23.392 4.205 1 90.47 101 ALA B CA 1
ATOM 1729 C C . ALA B 1 101 ? 5.372 22.339 3.14 1 90.47 101 ALA B C 1
ATOM 1731 O O . ALA B 1 101 ? 4.212 22.107 2.79 1 90.47 101 ALA B O 1
ATOM 1732 N N . GLU B 1 102 ? 6.437 21.685 2.674 1 91.48 102 GLU B N 1
ATOM 1733 C CA . GLU B 1 102 ? 6.299 20.694 1.61 1 91.48 102 GLU B CA 1
ATOM 1734 C C . GLU B 1 102 ? 5.596 19.437 2.114 1 91.48 102 GLU B C 1
ATOM 1736 O O . GLU B 1 102 ? 5.15 18.607 1.319 1 91.48 102 GLU B O 1
ATOM 1741 N N . ASP B 1 103 ? 5.439 19.332 3.475 1 92.27 103 ASP B N 1
ATOM 1742 C CA . ASP B 1 103 ? 4.871 18.12 4.056 1 92.27 103 ASP B CA 1
ATOM 1743 C C . ASP B 1 103 ? 3.353 18.228 4.177 1 92.27 103 ASP B C 1
ATOM 1745 O O . ASP B 1 103 ? 2.694 17.294 4.639 1 92.27 103 ASP B O 1
ATOM 1749 N N . GLU B 1 104 ? 2.813 19.414 3.784 1 88.24 104 GLU B N 1
ATOM 1750 C CA . GLU B 1 104 ? 1.361 19.563 3.811 1 88.24 104 GLU B CA 1
ATOM 1751 C C . GLU B 1 104 ? 0.686 18.57 2.869 1 88.24 104 GLU B C 1
ATOM 1753 O O . GLU B 1 104 ? 0.969 18.554 1.67 1 88.24 104 GLU B O 1
ATOM 1758 N N . ALA B 1 105 ? -0.172 17.714 3.415 1 87.78 105 ALA B N 1
ATOM 1759 C CA . ALA B 1 105 ? -0.886 16.677 2.675 1 87.78 105 ALA B CA 1
ATOM 1760 C C . ALA B 1 105 ? -1.915 15.981 3.562 1 87.78 105 ALA B C 1
ATOM 1762 O O . ALA B 1 105 ? -1.988 16.246 4.764 1 87.78 105 ALA B O 1
ATOM 1763 N N . VAL B 1 106 ? -2.748 15.2 2.931 1 85.44 106 VAL B N 1
ATOM 1764 C CA . VAL B 1 106 ? -3.572 14.232 3.646 1 85.44 106 VAL B CA 1
ATOM 1765 C C . VAL B 1 106 ? -2.829 12.902 3.757 1 85.44 106 VAL B C 1
ATOM 1767 O O . VAL B 1 106 ? -2.396 12.34 2.748 1 85.44 106 VAL B O 1
ATOM 1770 N N . TYR B 1 107 ? -2.658 12.459 4.996 1 87.66 107 TYR B N 1
ATOM 1771 C CA . TYR B 1 107 ? -1.973 11.195 5.24 1 87.66 107 TYR B CA 1
ATOM 1772 C C . TYR B 1 107 ? -2.957 10.117 5.68 1 87.66 107 TYR B C 1
ATOM 1774 O O . TYR B 1 107 ? -3.846 10.375 6.494 1 87.66 107 TYR B O 1
ATOM 1782 N N . VAL B 1 108 ? -2.758 8.917 5.099 1 85.81 108 VAL B N 1
ATOM 1783 C CA . VAL B 1 108 ? -3.644 7.812 5.448 1 85.81 108 VAL B CA 1
ATOM 1784 C C . VAL B 1 108 ? -2.849 6.509 5.499 1 85.81 108 VAL B C 1
ATOM 1786 O O . VAL B 1 108 ? -1.786 6.399 4.885 1 85.81 108 VAL B O 1
ATOM 1789 N N . CYS B 1 109 ? -3.32 5.63 6.313 1 87.8 109 CYS B N 1
ATOM 1790 C CA . CYS B 1 109 ? -2.723 4.299 6.321 1 87.8 109 CYS B CA 1
ATOM 1791 C C . CYS B 1 109 ? -3.708 3.257 5.802 1 87.8 109 CYS B C 1
ATOM 1793 O O . CYS B 1 109 ? -4.921 3.419 5.943 1 87.8 109 CYS B O 1
ATOM 1795 N N . ALA B 1 110 ? -3.232 2.367 5.115 1 85.57 110 ALA B N 1
ATOM 1796 C CA . ALA B 1 110 ? -3.991 1.213 4.639 1 85.57 110 ALA B CA 1
ATOM 1797 C C . ALA B 1 110 ? -3.503 -0.074 5.299 1 85.57 110 ALA B C 1
ATOM 1799 O O . ALA B 1 110 ? -2.298 -0.323 5.372 1 85.57 110 ALA B O 1
ATOM 1800 N N . LEU B 1 111 ? -4.479 -0.796 5.742 1 84.79 111 LEU B N 1
ATOM 1801 C CA . LEU B 1 111 ? -4.201 -2.062 6.413 1 84.79 111 LEU B CA 1
ATOM 1802 C C . LEU B 1 111 ? -4.482 -3.241 5.487 1 84.79 111 LEU B C 1
ATOM 1804 O O . LEU B 1 111 ? -5.581 -3.359 4.941 1 84.79 111 LEU B O 1
ATOM 1808 N N . MET B 1 112 ? -3.455 -3.955 5.268 1 85.41 112 MET B N 1
ATOM 1809 C CA . MET B 1 112 ? -3.618 -5.227 4.571 1 85.41 112 MET B CA 1
ATOM 1810 C C . MET B 1 112 ? -3.588 -6.394 5.553 1 85.41 112 MET B C 1
ATOM 1812 O O . MET B 1 112 ? -2.645 -6.529 6.334 1 85.41 112 MET B O 1
ATOM 1816 N N . GLN B 1 113 ? -4.687 -7.114 5.555 1 80.81 113 GLN B N 1
ATOM 1817 C CA . GLN B 1 113 ? -4.751 -8.229 6.494 1 80.81 113 GLN B CA 1
ATOM 1818 C C . GLN B 1 113 ? -5.393 -9.455 5.85 1 80.81 113 GLN B C 1
ATOM 1820 O O . GLN B 1 113 ? -6.051 -9.345 4.814 1 80.81 113 GLN B O 1
ATOM 1825 N N . PHE B 1 114 ? -4.982 -10.631 6.484 1 71.64 114 PHE B N 1
ATOM 1826 C CA . PHE B 1 114 ? -5.63 -11.873 6.079 1 71.64 114 PHE B CA 1
ATOM 1827 C C . PHE B 1 114 ? -6.988 -12.02 6.754 1 71.64 114 PHE B C 1
ATOM 1829 O O . PHE B 1 114 ? -7.104 -11.852 7.97 1 71.64 114 PHE B O 1
ATOM 1836 N N . ASN B 1 115 ? -8.058 -11.896 5.923 1 62.06 115 ASN B N 1
ATOM 1837 C CA . ASN B 1 115 ? -9.347 -12.226 6.521 1 62.06 115 ASN B CA 1
ATOM 1838 C C . ASN B 1 115 ? -9.606 -13.73 6.502 1 62.06 115 ASN B C 1
ATOM 1840 O O . ASN B 1 115 ? -9.786 -14.319 5.435 1 62.06 115 ASN B O 1
ATOM 1844 N N . ARG B 1 116 ? -9.363 -14.392 7.629 1 54.99 116 ARG B N 1
ATOM 1845 C CA . ARG B 1 116 ? -9.618 -15.82 7.787 1 54.99 116 ARG B CA 1
ATOM 1846 C C . ARG B 1 116 ? -11.062 -16.161 7.435 1 54.99 116 ARG B C 1
ATOM 1848 O O . ARG B 1 116 ? -11.346 -17.255 6.943 1 54.99 116 ARG B O 1
ATOM 1855 N N . LEU B 1 117 ? -11.931 -15.3 7.824 1 49.62 117 LEU B N 1
ATOM 1856 C CA . LEU B 1 117 ? -13.33 -15.672 7.647 1 49.62 117 LEU B CA 1
ATOM 1857 C C . LEU B 1 117 ? -13.644 -15.925 6.176 1 49.62 117 LEU B C 1
ATOM 1859 O O . LEU B 1 117 ? -14.576 -16.664 5.854 1 49.62 117 LEU B O 1
ATOM 1863 N N . LEU B 1 118 ? -12.944 -15.405 5.339 1 45.39 118 LEU B N 1
ATOM 1864 C CA . LEU B 1 118 ? -13.307 -15.672 3.951 1 45.39 118 LEU B CA 1
ATOM 1865 C C . LEU B 1 118 ? -12.807 -17.044 3.512 1 45.39 118 LEU B C 1
ATOM 1867 O O . LEU B 1 118 ? -13.262 -17.58 2.499 1 45.39 118 LEU B O 1
ATOM 1871 N N . ARG B 1 119 ? -11.805 -17.7 4.188 1 44.25 119 ARG B N 1
ATOM 1872 C CA . ARG B 1 119 ? -11.451 -19.084 3.888 1 44.25 119 ARG B CA 1
ATOM 1873 C C . ARG B 1 119 ? -12.679 -19.987 3.943 1 44.25 119 ARG B C 1
ATOM 1875 O O . ARG B 1 119 ? -12.829 -20.891 3.118 1 44.25 119 ARG B O 1
ATOM 1882 N N . LEU B 1 120 ? -13.442 -19.822 5.03 1 38.93 120 LEU B N 1
ATOM 1883 C CA . LEU B 1 120 ? -14.495 -20.814 5.215 1 38.93 120 LEU B CA 1
ATOM 1884 C C . LEU B 1 120 ? -15.504 -20.755 4.073 1 38.93 120 LEU B C 1
ATOM 1886 O O . LEU B 1 120 ? -16.111 -21.769 3.722 1 38.93 120 LEU B O 1
ATOM 1890 N N . GLU B 1 121 ? -15.715 -19.699 3.651 1 36.78 121 GLU B N 1
ATOM 1891 C CA . GLU B 1 121 ? -16.821 -19.775 2.701 1 36.78 121 GLU B CA 1
ATOM 1892 C C . GLU B 1 121 ? -16.4 -20.485 1.418 1 36.78 121 GLU B C 1
ATOM 1894 O O . GLU B 1 121 ? -17.222 -21.124 0.757 1 36.78 121 GLU B O 1
ATOM 1899 N N . ASN B 1 122 ? -15.248 -20.332 0.941 1 36.93 122 ASN B N 1
ATOM 1900 C CA . ASN B 1 122 ? -15.037 -20.965 -0.357 1 36.93 122 ASN B CA 1
ATOM 1901 C C . ASN B 1 122 ? -14.549 -22.403 -0.206 1 36.93 122 ASN B C 1
ATOM 1903 O O . ASN B 1 122 ? -14.179 -23.044 -1.191 1 36.93 122 ASN B O 1
ATOM 1907 N N . THR B 1 123 ? -14.233 -22.845 1.016 1 34.46 123 THR B N 1
ATOM 1908 C CA . THR B 1 123 ? -13.983 -24.274 1.168 1 34.46 123 THR B CA 1
ATOM 1909 C C . THR B 1 123 ? -15.295 -25.052 1.21 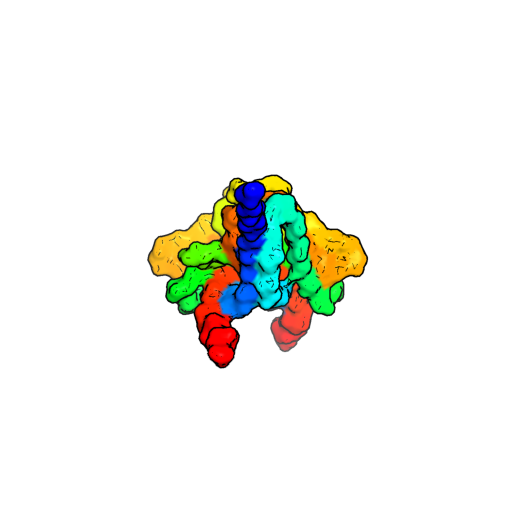1 34.46 123 THR B C 1
ATOM 1911 O O . THR B 1 123 ? -15.295 -26.269 1.409 1 34.46 123 THR B O 1
ATOM 1914 N N . THR B 1 124 ? -16.475 -24.444 1.373 1 31.56 124 THR B N 1
ATOM 1915 C CA . THR B 1 124 ? -17.606 -25.364 1.438 1 31.56 124 THR B CA 1
ATOM 1916 C C . THR B 1 124 ? -17.885 -25.975 0.068 1 31.56 124 THR B C 1
ATOM 1918 O O . THR B 1 124 ? -18.86 -26.71 -0.103 1 31.56 124 THR B O 1
ATOM 1921 N N . TYR B 1 125 ? -16.913 -26.359 -0.707 1 27.74 125 TYR B N 1
ATOM 1922 C CA . TYR B 1 125 ? -17.476 -27.416 -1.541 1 27.74 125 TYR B CA 1
ATOM 1923 C C . TYR B 1 125 ? -17.658 -28.701 -0.742 1 27.74 125 TYR B C 1
ATOM 1925 O O . TYR B 1 125 ? -16.872 -28.995 0.162 1 27.74 125 TYR B O 1
#

pLDDT: mean 75.74, std 17.95, range [27.52, 97.07]

Secondary structure (DSSP, 8-state):
---------EEEEB--TTEEEEE------EEEETT--EEEEEE-S-TTS-EEEEEEEE-TTS-EEEEEETTEE-TT--TTEEEE--TT-SEEEEEE-S--GGG-SEEEEEEEEE-THHHHHHT--/---------EEEEB--S-EEEEE------EEEETT--EEEEEE-S-TTS-EEEEEEEE-TTS-EEEEEETTEE-TT--TTEEEE--TT-SEEEEEE-S--GGG-SEEEEEEEEE-THHHHHHT--

InterPro domains:
  IPR003599 Immunoglobulin domain subtype [SM00409] (27-121)
  IPR007110 Immunoglobulin-like domain [PS50835] (20-125)
  IPR013106 Immunoglobulin V-set domain [PF07686] (25-113)
  IPR013106 Immunoglobulin V-set domain [SM00406] (37-111)
  IPR013783 Immunoglobulin-like fold [G3DSA:2.60.40.10] (22-124)
  IPR036179 Immunoglobulin-like domain superfamily [SSF48726] (22-113)
  IPR050150 Immunoglobulin Variable Light Chain [PTHR23267] (21-109)